Protein AF-A0A2P5HEI7-F1 (afdb_monomer_lite)

Organism: Diaporthe helianthi (NCBI:txid158607)

InterPro domains:
  IPR002347 Short-chain dehydrogenase/reductase SDR [PF00106] (6-109)
  IPR002347 Short-chain dehydrogenase/reductase SDR [PF00106] (154-221)
  IPR036291 NAD(P)-binding domain superfamily [SSF51735] (4-152)
  IPR036291 NAD(P)-binding domain superfamily [SSF51735] (151-222)
  IPR052184 Short-chain dehydrogenases/reductases (SDR) enzymes [PTHR45458] (4-153)

Secondary structure (DSSP, 8-state):
-----GGG--HHHHHHHHIIIIIHHHHHHHHHHHHHHT-SS-EEEEE--GGG-S-BTTBSS-SS--TTHHHHHHHHHHHHHHHHTT-TT-EEEEE---SB-SHHHHHHHHHHH--SS-SB-HHHHHHHHHHHHHT--TTTTTTSEE-S-----EEEEETTTSTHHHHHHHHHHHTT-SEEEEEES-HHHHHHHHHHHHHH-TTSEEEEEE--TT-HHHHTT-

Foldseek 3Di:
DAQDALVGDDPVLLVVQLLLLPQLLVLLCVLCVVVQVPDQAREAERAAELLQACCDDPGGHQPGRHNRNNVSRVNNQVVQLVVLVPDVRYAGHYEYLALEQDPVSQCCCCPPVVHRGTDAYLLNSLLFSLAVSQVTDSVPGGSYYDGGHHHEEADEQEVLLDDSSLSNQVSNLVRQHQEYEYEYQDPVSLCVSCVVRCVVRVNYHYHYAHDDSSDSVSSNVD

Radius of gyration: 17.2 Å; chains: 1; bounding box: 46×34×39 Å

Structure (mmCIF, N/CA/C/O backbone):
data_AF-A0A2P5HEI7-F1
#
_entry.id   AF-A0A2P5HEI7-F1
#
loop_
_atom_site.group_PDB
_atom_site.id
_atom_site.type_symbol
_atom_site.label_atom_id
_atom_site.label_alt_id
_atom_site.label_comp_id
_atom_site.label_asym_id
_atom_site.label_entity_id
_atom_site.label_seq_id
_atom_site.pdbx_PDB_ins_code
_atom_site.Cartn_x
_atom_site.Cartn_y
_atom_site.Cartn_z
_atom_site.occupancy
_atom_site.B_iso_or_equiv
_atom_site.auth_seq_id
_atom_site.auth_comp_id
_atom_site.auth_asym_id
_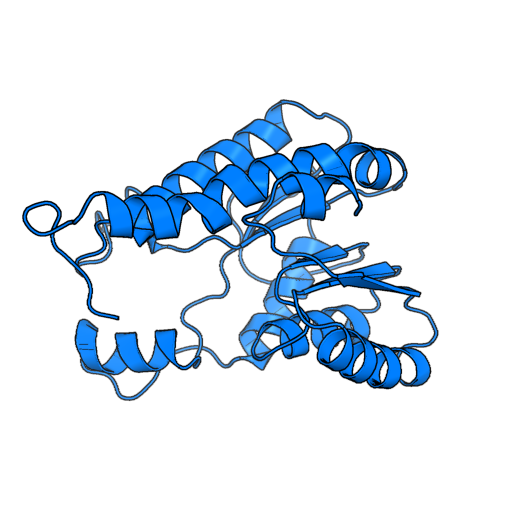atom_site.auth_atom_id
_atom_site.pdbx_PDB_model_num
ATOM 1 N N . MET A 1 1 ? 6.572 -1.505 -18.757 1.00 50.12 1 MET A N 1
ATOM 2 C CA . MET A 1 1 ? 7.162 -0.197 -18.381 1.00 50.12 1 MET A CA 1
ATOM 3 C C . MET A 1 1 ? 8.664 -0.275 -18.593 1.00 50.12 1 MET A C 1
ATOM 5 O O . MET A 1 1 ? 9.223 -1.332 -18.319 1.00 50.12 1 MET A O 1
ATOM 9 N N . SER A 1 2 ? 9.306 0.790 -19.075 1.00 61.47 2 SER A N 1
ATOM 10 C CA . SER A 1 2 ? 10.758 0.942 -18.936 1.00 61.47 2 SER A CA 1
ATOM 11 C C . SER A 1 2 ? 11.088 1.558 -17.573 1.00 61.47 2 SER A C 1
ATOM 13 O O . SER A 1 2 ? 10.217 2.090 -16.886 1.00 61.47 2 SER A O 1
ATOM 15 N N . TYR A 1 3 ? 12.354 1.460 -17.189 1.00 76.12 3 TYR A N 1
ATOM 16 C CA . TYR A 1 3 ? 12.898 1.974 -15.941 1.00 76.12 3 TYR A CA 1
ATOM 17 C C . TYR A 1 3 ? 13.824 3.161 -16.280 1.00 76.12 3 TYR A C 1
ATOM 19 O O . TYR A 1 3 ? 14.936 2.924 -16.753 1.00 76.12 3 TYR A O 1
ATOM 27 N N . PRO A 1 4 ? 13.377 4.427 -16.145 1.00 86.44 4 PRO A N 1
ATOM 28 C CA . PRO A 1 4 ? 14.129 5.585 -16.636 1.00 86.44 4 PRO A CA 1
ATOM 29 C C . PRO A 1 4 ? 15.244 6.019 -15.676 1.00 86.44 4 PRO A C 1
ATOM 31 O O . PRO A 1 4 ? 15.080 5.969 -14.448 1.00 86.44 4 PRO A O 1
ATOM 34 N N . LYS A 1 5 ? 16.357 6.520 -16.234 1.00 90.31 5 LYS A N 1
ATOM 35 C CA . LYS A 1 5 ? 17.343 7.309 -15.478 1.00 90.31 5 LYS A CA 1
ATOM 36 C C . LYS A 1 5 ? 16.734 8.645 -15.046 1.00 90.31 5 LYS A C 1
ATOM 38 O O . LYS A 1 5 ? 15.800 9.140 -15.671 1.00 90.31 5 LYS A O 1
ATOM 43 N N . VAL A 1 6 ? 17.324 9.294 -14.040 1.00 86.56 6 VAL A N 1
ATOM 44 C CA . VAL A 1 6 ? 16.921 10.655 -13.623 1.00 86.56 6 VAL A CA 1
ATOM 45 C C . VAL A 1 6 ? 17.083 11.665 -14.770 1.00 86.56 6 VAL A C 1
ATOM 47 O O . VAL A 1 6 ? 16.221 12.513 -14.959 1.00 86.56 6 VAL A O 1
ATOM 50 N N . SER A 1 7 ? 18.122 11.517 -15.599 1.00 90.56 7 SER A N 1
ATOM 51 C CA . SER A 1 7 ? 18.366 12.332 -16.803 1.00 90.56 7 SER A CA 1
ATOM 52 C C . SER A 1 7 ? 17.367 12.109 -17.949 1.00 90.56 7 SER A C 1
ATOM 54 O O . SER A 1 7 ? 17.407 12.829 -18.940 1.00 90.56 7 SER A O 1
ATOM 56 N N . GLU A 1 8 ? 16.516 11.088 -17.848 1.00 91.88 8 GLU A N 1
ATOM 57 C CA . GLU A 1 8 ? 15.557 10.652 -18.877 1.00 91.88 8 GLU A CA 1
ATOM 58 C C . GLU A 1 8 ? 14.107 10.695 -18.353 1.00 91.88 8 GLU A C 1
ATOM 60 O O . GLU A 1 8 ? 13.165 10.345 -19.065 1.00 91.88 8 GLU A O 1
ATOM 65 N N . LEU A 1 9 ? 13.921 11.108 -17.095 1.00 91.94 9 LEU A N 1
ATOM 66 C CA . LEU A 1 9 ? 12.642 11.126 -16.398 1.00 91.94 9 LEU A CA 1
ATOM 67 C C . LEU A 1 9 ? 11.760 12.273 -16.900 1.00 91.94 9 LEU A C 1
ATOM 69 O O . LEU A 1 9 ? 12.097 13.447 -16.743 1.00 91.94 9 LEU A O 1
ATOM 73 N N . LYS A 1 10 ? 10.569 11.949 -17.409 1.00 92.00 10 LYS A N 1
ATOM 74 C CA . LYS A 1 10 ? 9.531 12.956 -17.647 1.00 92.00 10 LYS A CA 1
ATOM 75 C C . LYS A 1 10 ? 8.832 13.279 -16.329 1.00 92.00 10 LYS A C 1
ATOM 77 O O . LYS A 1 10 ? 8.462 12.377 -15.578 1.00 92.00 10 LYS A O 1
ATOM 82 N N . VAL A 1 11 ? 8.565 14.561 -16.086 1.00 91.00 11 VAL A N 1
ATOM 83 C CA . VAL A 1 11 ? 7.829 15.016 -14.891 1.00 91.00 11 VAL A CA 1
ATOM 84 C C . VAL A 1 11 ? 6.440 14.366 -14.807 1.00 91.00 11 VAL A C 1
ATOM 86 O O . VAL A 1 11 ? 6.029 13.963 -13.724 1.00 91.00 11 VAL A O 1
ATOM 89 N N . ALA A 1 12 ? 5.771 14.163 -15.947 1.00 92.25 12 ALA A N 1
ATOM 90 C CA . ALA A 1 12 ? 4.486 13.465 -16.019 1.00 92.25 12 ALA A CA 1
ATOM 91 C C . ALA A 1 12 ? 4.559 12.004 -15.529 1.00 92.25 12 ALA A C 1
ATOM 93 O O . ALA A 1 12 ? 3.655 11.555 -14.829 1.00 92.25 12 ALA A O 1
ATOM 94 N N . ASP A 1 13 ? 5.646 11.279 -15.823 1.00 90.50 13 ASP A N 1
ATOM 95 C CA . ASP A 1 13 ? 5.831 9.892 -15.370 1.00 90.50 13 ASP A CA 1
ATOM 96 C C . ASP A 1 13 ? 6.041 9.849 -13.842 1.00 90.50 13 ASP A C 1
ATOM 98 O O . ASP A 1 13 ? 5.492 8.990 -13.150 1.00 90.50 13 ASP A O 1
ATOM 102 N N . LEU A 1 14 ? 6.780 10.820 -13.287 1.00 89.88 14 LEU A N 1
ATOM 103 C CA . LEU A 1 14 ? 6.923 10.993 -11.837 1.00 89.88 14 LEU A CA 1
ATOM 104 C C . LEU A 1 14 ? 5.581 11.343 -11.174 1.00 89.88 14 LEU A C 1
ATOM 106 O O . LEU A 1 14 ? 5.222 10.730 -10.171 1.00 89.88 14 LEU A O 1
ATOM 110 N N . GLN A 1 15 ? 4.816 12.281 -11.738 1.00 90.00 15 GLN A N 1
ATOM 111 C CA . GLN A 1 15 ? 3.487 12.662 -11.242 1.00 90.00 15 GLN A CA 1
ATOM 112 C C . GLN A 1 15 ? 2.506 11.480 -11.268 1.00 90.00 15 GLN A C 1
ATOM 114 O O . GLN A 1 15 ? 1.808 11.253 -10.280 1.00 90.00 15 GLN A O 1
ATOM 119 N N . ALA A 1 16 ? 2.507 10.679 -12.338 1.00 88.81 16 ALA A N 1
ATOM 120 C CA . ALA A 1 16 ? 1.690 9.471 -12.456 1.00 88.81 16 ALA A CA 1
ATOM 121 C C . ALA A 1 16 ? 2.038 8.402 -11.402 1.00 88.81 16 ALA A C 1
ATOM 123 O O . ALA A 1 16 ? 1.168 7.636 -10.991 1.00 88.81 16 ALA A O 1
ATOM 124 N N . HIS A 1 17 ? 3.283 8.367 -10.916 1.00 89.31 17 HIS A N 1
ATOM 125 C CA . HIS A 1 17 ? 3.663 7.540 -9.770 1.00 89.31 17 HIS A CA 1
ATOM 126 C C . HIS A 1 17 ? 3.295 8.178 -8.421 1.00 89.31 17 HIS A C 1
ATOM 128 O O . HIS A 1 17 ? 2.790 7.470 -7.547 1.00 89.31 17 HIS A O 1
ATOM 134 N N . LEU A 1 18 ? 3.504 9.487 -8.239 1.00 90.38 18 LEU A N 1
ATOM 135 C CA . LEU A 1 18 ? 3.189 10.210 -6.997 1.00 90.38 18 LEU A CA 1
ATOM 136 C C . LEU A 1 18 ? 1.685 10.253 -6.688 1.00 90.38 18 LEU A C 1
ATOM 138 O O . LEU A 1 18 ? 1.318 10.102 -5.526 1.00 90.38 18 LEU A O 1
ATOM 142 N N . GLY A 1 19 ? 0.824 10.390 -7.703 1.00 91.25 19 GLY A N 1
ATOM 143 C CA . GLY A 1 19 ? -0.636 10.433 -7.555 1.00 91.25 19 GLY A CA 1
ATOM 144 C C . GLY A 1 19 ? -1.196 9.304 -6.679 1.00 91.25 19 GLY A C 1
ATOM 145 O O . GLY A 1 19 ? -1.600 9.567 -5.548 1.00 91.25 19 GLY A O 1
ATOM 146 N N . PRO A 1 20 ? -1.174 8.040 -7.136 1.00 84.19 20 PRO A N 1
ATOM 147 C CA . PRO A 1 20 ? -1.733 6.921 -6.382 1.00 84.19 20 PRO A CA 1
ATOM 148 C C . PRO A 1 20 ? -0.840 6.439 -5.226 1.00 84.19 20 PRO A C 1
ATOM 150 O O . PRO A 1 20 ? -1.356 5.853 -4.280 1.00 84.19 20 PRO A O 1
ATOM 153 N N . ASN A 1 21 ? 0.487 6.646 -5.270 1.00 87.75 21 ASN A N 1
ATOM 154 C CA . ASN A 1 21 ? 1.386 6.142 -4.217 1.00 87.75 21 ASN A CA 1
ATOM 155 C C . ASN A 1 21 ? 1.607 7.119 -3.059 1.00 87.75 21 ASN A C 1
ATOM 157 O O . ASN A 1 21 ? 2.084 6.675 -2.022 1.00 87.75 21 ASN A O 1
ATOM 161 N N . VAL A 1 22 ? 1.315 8.413 -3.222 1.00 91.75 22 VAL A N 1
ATOM 162 C CA . VAL A 1 22 ? 1.563 9.442 -2.199 1.00 91.75 22 VAL A CA 1
ATOM 163 C C . VAL A 1 22 ? 0.285 10.220 -1.904 1.00 91.75 22 VAL A C 1
ATOM 165 O O . VAL A 1 22 ? -0.218 10.120 -0.789 1.00 91.75 22 VAL A O 1
ATOM 168 N N . PHE A 1 23 ? -0.285 10.933 -2.882 1.00 91.06 23 PHE A N 1
ATOM 169 C CA . PHE A 1 23 ? -1.476 11.765 -2.642 1.00 91.06 23 PHE A CA 1
ATOM 170 C C . PHE A 1 23 ? -2.698 10.907 -2.286 1.00 91.06 23 PHE A C 1
ATOM 172 O O . PHE A 1 23 ? -3.299 11.108 -1.235 1.00 91.06 23 PHE A O 1
ATOM 179 N N . GLY A 1 24 ? -2.959 9.850 -3.060 1.00 88.19 24 GLY A N 1
ATOM 180 C CA . GLY A 1 24 ? -4.009 8.868 -2.777 1.00 88.19 24 GLY A CA 1
ATOM 181 C C . GLY A 1 24 ? -3.866 8.150 -1.438 1.00 88.19 24 GLY A C 1
ATOM 182 O O . GLY A 1 24 ? -4.864 7.770 -0.836 1.00 88.19 24 GLY A O 1
ATOM 183 N N . VAL A 1 25 ? -2.641 8.009 -0.926 1.00 88.44 25 VAL A N 1
ATOM 184 C CA . VAL A 1 25 ? -2.390 7.392 0.385 1.00 88.44 25 VAL A CA 1
ATOM 185 C C . VAL A 1 25 ? -2.663 8.383 1.521 1.00 88.44 25 VAL A C 1
ATOM 187 O O . VAL A 1 25 ? -3.207 7.978 2.545 1.00 88.44 25 VAL A O 1
ATOM 190 N N . VAL A 1 26 ? -2.370 9.675 1.328 1.00 92.88 26 VAL A 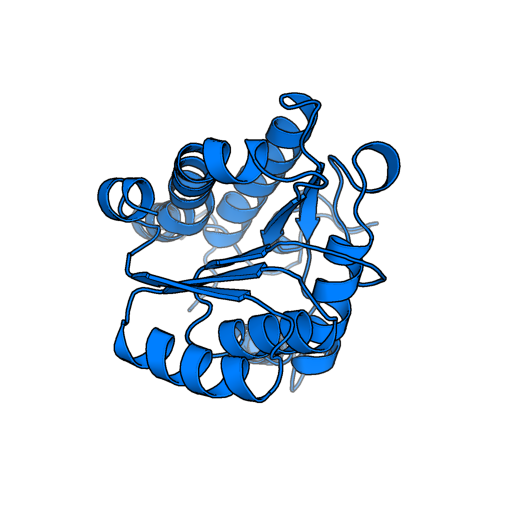N 1
ATOM 191 C CA . VAL A 1 26 ? -2.754 10.748 2.264 1.00 92.88 26 VAL A CA 1
ATOM 192 C C . VAL A 1 26 ? -4.274 10.916 2.308 1.00 92.88 26 VAL A C 1
ATOM 194 O O . VAL A 1 26 ? -4.841 10.887 3.399 1.00 92.88 26 VAL A O 1
ATOM 197 N N . TRP A 1 27 ? -4.943 11.004 1.152 1.00 91.81 27 TRP A N 1
ATOM 198 C CA . TRP A 1 27 ? -6.406 11.099 1.076 1.00 91.81 27 TRP A CA 1
ATOM 199 C C . TRP A 1 27 ? -7.090 9.885 1.719 1.00 91.81 27 TRP A C 1
ATOM 201 O O . TRP A 1 27 ? -8.011 10.049 2.516 1.00 91.81 27 TRP A O 1
ATOM 211 N N . LEU A 1 28 ? -6.610 8.666 1.437 1.00 87.12 28 LEU A N 1
ATOM 212 C CA . LEU A 1 28 ? -7.177 7.434 2.000 1.00 87.12 28 LEU A CA 1
ATOM 213 C C . LEU A 1 28 ? -6.983 7.361 3.514 1.00 87.12 28 LEU A C 1
ATOM 215 O O . LEU A 1 28 ? -7.902 6.965 4.228 1.00 87.12 28 LEU A O 1
ATOM 219 N N . TYR A 1 29 ? -5.821 7.782 4.013 1.00 91.56 29 TYR A N 1
ATOM 220 C CA . TYR A 1 29 ? -5.570 7.879 5.447 1.00 91.56 29 TYR A CA 1
ATOM 221 C C . TYR A 1 29 ? -6.519 8.882 6.121 1.00 91.56 29 TYR A C 1
ATOM 223 O O . TYR A 1 29 ? -7.149 8.551 7.121 1.00 91.56 29 TYR A O 1
ATOM 231 N N . GLN A 1 30 ? -6.675 10.078 5.547 1.00 92.69 30 GLN A N 1
ATOM 232 C CA . GLN A 1 30 ? -7.543 11.129 6.084 1.00 92.69 30 GLN A CA 1
ATOM 233 C C . GLN A 1 30 ? -9.023 10.720 6.088 1.00 92.69 30 GLN A C 1
ATOM 235 O O . GLN A 1 30 ? -9.688 10.868 7.113 1.00 92.69 30 GLN A O 1
ATOM 240 N N . ALA A 1 31 ? -9.526 10.163 4.982 1.00 84.75 31 ALA A N 1
ATOM 241 C CA . ALA A 1 31 ? -10.916 9.724 4.862 1.00 84.75 31 ALA A CA 1
ATOM 242 C C . ALA A 1 31 ? -11.248 8.561 5.811 1.00 84.75 31 ALA A C 1
ATOM 244 O O . ALA A 1 31 ? -12.291 8.568 6.459 1.00 84.75 31 ALA A O 1
ATOM 245 N N . THR A 1 32 ? -10.341 7.588 5.953 1.00 83.62 32 THR A N 1
ATOM 246 C CA . THR A 1 32 ? -10.573 6.390 6.782 1.00 83.62 32 THR A CA 1
ATOM 247 C C . THR A 1 32 ? -10.232 6.584 8.263 1.00 83.62 32 THR A C 1
ATOM 249 O O . THR A 1 32 ? -10.526 5.707 9.077 1.00 83.62 32 THR A O 1
ATOM 252 N N . LEU A 1 33 ? -9.676 7.736 8.658 1.00 89.44 33 LEU A N 1
ATOM 253 C CA . LEU A 1 33 ? -9.303 8.031 10.045 1.00 89.44 33 LEU A CA 1
ATOM 254 C C . LEU A 1 33 ? -10.450 7.850 11.068 1.00 89.44 33 LEU A C 1
ATOM 256 O O . LEU A 1 33 ? -10.174 7.314 12.144 1.00 89.44 33 LEU A O 1
ATOM 260 N N . PRO A 1 34 ? -11.725 8.200 10.787 1.00 84.88 34 PRO A N 1
ATOM 261 C CA . PRO A 1 34 ? -12.839 7.907 11.692 1.00 84.88 34 PRO A CA 1
ATOM 262 C C . PRO A 1 34 ? -13.095 6.402 11.861 1.00 84.88 34 PRO A C 1
ATOM 264 O O . PRO A 1 34 ? -13.378 5.954 12.970 1.00 84.88 34 PRO A O 1
ATOM 267 N N . LEU A 1 35 ? -12.940 5.611 10.790 1.00 77.75 35 LEU A N 1
ATOM 268 C CA . LEU A 1 35 ? -13.086 4.150 10.826 1.00 77.75 35 LEU A CA 1
ATOM 269 C C . LEU A 1 35 ? -11.953 3.503 11.634 1.00 77.75 35 LEU A C 1
ATOM 271 O O . LEU A 1 35 ? -12.198 2.590 12.419 1.00 77.75 35 LEU A O 1
ATOM 275 N N . LEU A 1 36 ? -10.725 4.015 11.495 1.00 81.38 36 LEU A N 1
ATOM 276 C CA . LEU A 1 36 ? -9.583 3.600 12.313 1.00 81.38 36 LEU A CA 1
ATOM 277 C C . LEU A 1 36 ? -9.814 3.934 13.796 1.00 81.38 36 LEU A C 1
ATOM 279 O O . LEU A 1 36 ? -9.581 3.085 14.651 1.00 81.38 36 LEU A O 1
ATOM 283 N N . ARG A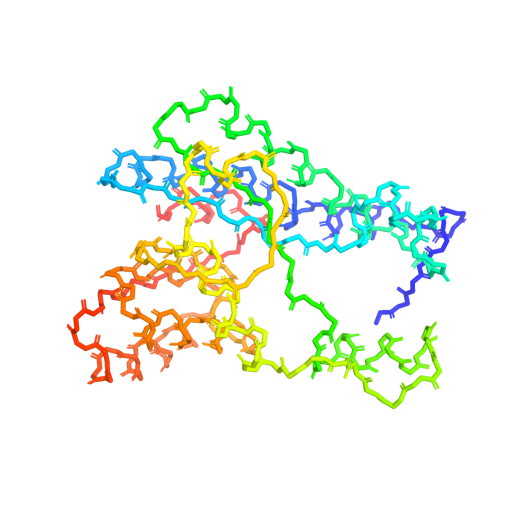 1 37 ? -10.315 5.134 14.121 1.00 82.69 37 ARG A N 1
ATOM 284 C CA . ARG A 1 37 ? -10.625 5.536 15.510 1.00 82.69 37 ARG A CA 1
ATOM 285 C C . ARG A 1 37 ? -11.765 4.733 16.152 1.00 82.69 37 ARG A C 1
ATOM 287 O O . ARG A 1 37 ? -11.881 4.751 17.372 1.00 82.69 37 ARG A O 1
ATOM 294 N N . ALA A 1 38 ? -12.576 4.031 15.360 1.00 74.69 38 ALA A N 1
ATOM 295 C CA . ALA A 1 38 ? -13.659 3.165 15.826 1.00 74.69 38 ALA A CA 1
ATOM 296 C C . ALA A 1 38 ? -13.245 1.689 16.035 1.00 74.69 38 ALA A C 1
ATOM 298 O O . ALA A 1 38 ? -14.109 0.850 16.286 1.00 74.69 38 ALA A O 1
ATOM 299 N N . SER A 1 39 ? -11.956 1.349 15.910 1.00 75.69 39 SER A N 1
ATOM 300 C CA . SER A 1 39 ? -11.440 -0.011 16.119 1.00 75.69 39 SER A CA 1
ATOM 301 C C . SER A 1 39 ? -10.671 -0.136 17.435 1.00 75.69 39 SER A C 1
ATOM 303 O O . SER A 1 39 ? -9.837 0.711 17.745 1.00 75.69 39 SER A O 1
ATOM 305 N N . ASP A 1 40 ? -10.865 -1.247 18.151 1.00 68.38 40 ASP A N 1
ATOM 306 C CA . ASP A 1 40 ? -10.104 -1.591 19.365 1.00 68.38 40 ASP A CA 1
ATOM 307 C C . ASP A 1 40 ? -8.627 -1.949 19.086 1.00 68.38 40 ASP A C 1
ATOM 309 O O . ASP A 1 40 ? -7.806 -2.013 20.001 1.00 68.38 40 ASP A O 1
ATOM 313 N N . SER A 1 41 ? -8.264 -2.219 17.825 1.00 70.31 41 SER A N 1
ATOM 314 C CA . SER A 1 41 ? -6.888 -2.545 17.418 1.00 70.31 41 SER A CA 1
ATOM 315 C C . SER A 1 41 ? -6.601 -2.071 15.983 1.00 70.31 41 SER A C 1
ATOM 317 O O . SER A 1 41 ? -6.426 -2.900 15.080 1.00 70.31 41 SER A O 1
ATOM 319 N N . PRO A 1 42 ? -6.563 -0.746 15.735 1.00 81.75 42 PRO A N 1
ATOM 320 C CA . PRO A 1 42 ? -6.436 -0.208 14.392 1.00 81.75 42 PRO A CA 1
ATOM 321 C C . PRO A 1 42 ? -5.005 -0.315 13.877 1.00 81.75 42 PRO A C 1
ATOM 323 O O . PRO A 1 42 ? -4.023 -0.005 14.565 1.00 81.75 42 PRO A O 1
ATOM 326 N N . LYS A 1 43 ? -4.902 -0.735 12.616 1.00 81.25 43 LYS A N 1
ATOM 327 C CA . LYS A 1 43 ? -3.640 -0.986 11.927 1.00 81.25 43 LYS A CA 1
ATOM 328 C C . LYS A 1 43 ? -3.658 -0.318 10.558 1.00 81.25 43 LYS A C 1
ATOM 330 O O . LYS A 1 43 ? -4.651 -0.397 9.842 1.00 81.25 43 LYS A O 1
ATOM 335 N N . TRP A 1 44 ? -2.550 0.314 10.190 1.00 85.62 44 TRP A N 1
ATOM 336 C CA . TRP A 1 44 ? -2.358 0.929 8.879 1.00 85.62 44 TRP A CA 1
ATOM 337 C C . TRP A 1 44 ? -1.076 0.393 8.242 1.00 85.62 44 TRP A C 1
ATOM 339 O O . TRP A 1 44 ? 0.029 0.663 8.713 1.00 85.62 44 TRP A O 1
ATOM 349 N N . ALA A 1 45 ? -1.225 -0.382 7.170 1.00 83.69 45 ALA A N 1
ATOM 350 C CA . ALA A 1 45 ? -0.120 -1.066 6.513 1.00 83.69 45 ALA A CA 1
ATOM 351 C C . ALA A 1 45 ? 0.077 -0.536 5.093 1.00 83.69 45 ALA A C 1
ATOM 353 O O . ALA A 1 45 ? -0.660 -0.875 4.167 1.00 83.69 45 ALA A O 1
ATOM 354 N N . THR A 1 46 ? 1.096 0.292 4.897 1.00 84.50 46 THR A N 1
ATOM 355 C CA . THR A 1 46 ? 1.387 0.834 3.570 1.00 84.50 46 THR A CA 1
ATOM 356 C C . THR A 1 46 ? 2.196 -0.158 2.744 1.00 84.50 46 THR A C 1
ATOM 358 O O . THR A 1 46 ? 3.311 -0.528 3.120 1.00 84.50 46 THR A O 1
ATOM 361 N N . MET A 1 47 ? 1.664 -0.529 1.573 1.00 83.19 47 MET A N 1
ATOM 362 C CA . MET A 1 47 ? 2.352 -1.362 0.581 1.00 83.19 47 MET A CA 1
ATOM 363 C C . MET A 1 47 ? 3.595 -0.652 0.026 1.00 83.19 47 MET A C 1
ATOM 365 O O . MET A 1 47 ? 3.537 0.153 -0.913 1.00 83.19 47 MET A O 1
ATOM 369 N N . GLY A 1 48 ? 4.737 -0.949 0.638 1.00 81.69 48 GLY A N 1
ATOM 370 C CA . GLY A 1 48 ? 6.043 -0.405 0.312 1.00 81.69 48 GLY A CA 1
ATOM 371 C C . GLY A 1 48 ? 6.759 -1.160 -0.808 1.00 81.69 48 GLY A C 1
ATOM 372 O O . GLY A 1 48 ? 6.182 -1.922 -1.577 1.00 81.69 48 GLY A O 1
ATOM 373 N N . SER A 1 49 ? 8.063 -0.915 -0.920 1.00 82.19 49 SER A N 1
ATOM 374 C CA . SER A 1 49 ? 8.965 -1.606 -1.845 1.00 82.19 49 SER A CA 1
ATOM 375 C C . SER A 1 49 ? 10.405 -1.349 -1.406 1.00 82.19 49 SER A C 1
ATOM 377 O O . SER A 1 49 ? 10.700 -0.246 -0.953 1.00 82.19 49 SER A O 1
ATOM 379 N N . ASN A 1 50 ? 11.332 -2.296 -1.577 1.00 77.81 50 ASN A N 1
ATOM 380 C CA . ASN A 1 50 ? 12.757 -2.013 -1.366 1.00 77.81 50 ASN A CA 1
ATOM 381 C C . ASN A 1 50 ? 13.271 -0.886 -2.291 1.00 77.81 50 ASN A C 1
ATOM 383 O O . ASN A 1 50 ? 14.240 -0.223 -1.942 1.00 77.81 50 ASN A O 1
ATOM 387 N N . ALA A 1 51 ? 12.571 -0.596 -3.396 1.00 81.44 51 ALA A N 1
ATOM 388 C CA . ALA A 1 51 ? 12.803 0.557 -4.270 1.00 81.44 51 ALA A CA 1
ATOM 389 C C . ALA A 1 51 ? 12.745 1.934 -3.575 1.00 81.44 51 ALA A C 1
ATOM 391 O O . ALA A 1 51 ? 13.328 2.883 -4.085 1.00 81.44 51 ALA A O 1
ATOM 392 N N . GLY A 1 52 ? 12.033 2.058 -2.448 1.00 76.56 52 GLY A N 1
ATOM 393 C CA . GLY A 1 52 ? 11.943 3.312 -1.686 1.00 76.56 52 GLY A CA 1
ATOM 394 C C . GLY A 1 52 ? 13.053 3.506 -0.647 1.00 76.56 52 GLY A C 1
ATOM 395 O O . GLY A 1 52 ? 13.045 4.503 0.068 1.00 76.56 52 GLY A O 1
ATOM 396 N N . LYS A 1 53 ? 13.989 2.556 -0.516 1.00 72.44 53 LYS A N 1
ATOM 397 C CA . LYS A 1 53 ? 15.071 2.627 0.473 1.00 72.44 53 LYS A CA 1
ATOM 398 C C . LYS A 1 53 ? 16.289 3.343 -0.097 1.00 72.44 53 LYS A C 1
ATOM 400 O O . LYS A 1 53 ? 16.745 3.027 -1.190 1.00 72.44 53 LYS A O 1
ATOM 405 N N . LEU A 1 54 ? 16.860 4.243 0.703 1.00 67.19 54 LEU A N 1
ATOM 406 C CA . LEU A 1 54 ? 18.113 4.933 0.380 1.00 67.19 54 LEU A CA 1
ATOM 407 C C . LEU A 1 54 ? 19.338 3.998 0.457 1.00 67.19 54 LEU A C 1
ATOM 409 O O . LEU A 1 54 ? 20.328 4.244 -0.223 1.00 67.19 54 LEU A O 1
ATOM 413 N N . ALA A 1 55 ? 19.258 2.927 1.258 1.00 57.31 55 ALA A N 1
ATOM 414 C CA . ALA A 1 55 ? 20.281 1.889 1.386 1.00 57.31 55 ALA A CA 1
ATOM 415 C C . ALA A 1 55 ? 19.655 0.502 1.641 1.00 57.31 55 ALA A C 1
ATOM 417 O O . ALA A 1 55 ? 18.623 0.388 2.313 1.00 57.31 55 ALA A O 1
ATOM 418 N N . ILE A 1 56 ? 20.291 -0.568 1.154 1.00 58.41 56 ILE A N 1
ATOM 419 C CA . ILE A 1 56 ? 19.855 -1.963 1.324 1.00 58.41 56 ILE A CA 1
ATOM 420 C C . ILE A 1 56 ? 21.011 -2.804 1.892 1.00 58.41 56 ILE A C 1
ATOM 422 O O . ILE A 1 56 ? 21.830 -3.383 1.176 1.00 58.41 56 ILE A O 1
ATOM 426 N N . ARG A 1 57 ? 21.039 -2.928 3.226 1.00 60.09 57 ARG A N 1
ATOM 427 C CA . ARG A 1 57 ? 22.099 -3.602 4.005 1.00 60.09 57 ARG A CA 1
ATOM 428 C C . ARG A 1 57 ? 23.481 -2.966 3.782 1.00 60.09 57 ARG A C 1
ATOM 430 O O . ARG A 1 57 ? 23.779 -1.970 4.424 1.00 60.09 57 ARG A O 1
ATOM 437 N N . LYS A 1 58 ? 24.318 -3.567 2.926 1.00 50.94 58 LYS A N 1
ATOM 438 C CA . LYS A 1 58 ? 25.656 -3.076 2.533 1.00 50.94 58 LYS A CA 1
ATOM 439 C C . LYS A 1 58 ? 25.697 -2.533 1.098 1.00 50.94 58 LYS A C 1
ATOM 441 O O . LYS A 1 58 ? 26.747 -2.084 0.659 1.00 50.94 58 LYS A O 1
ATOM 446 N N . LEU A 1 59 ? 24.584 -2.618 0.372 1.00 52.31 59 LEU A N 1
ATOM 447 C CA . LEU A 1 59 ? 24.398 -1.952 -0.911 1.00 52.31 59 LEU A CA 1
ATOM 448 C C . LEU A 1 59 ? 23.735 -0.594 -0.667 1.00 52.31 59 LEU A C 1
ATOM 450 O O . LEU A 1 59 ? 23.032 -0.410 0.330 1.00 52.31 59 LEU A O 1
ATOM 454 N N . GLU A 1 60 ? 23.932 0.328 -1.602 1.00 66.81 60 GLU A N 1
ATOM 455 C CA . GLU A 1 60 ? 23.180 1.579 -1.685 1.00 66.81 60 GLU A CA 1
ATOM 456 C C . GLU A 1 60 ? 21.744 1.274 -2.169 1.00 66.81 60 GLU A C 1
ATOM 458 O O . GLU A 1 60 ? 20.991 0.539 -1.523 1.00 66.81 60 GLU A O 1
ATOM 463 N N . GLN A 1 61 ? 21.356 1.793 -3.330 1.00 67.94 61 GLN A N 1
ATOM 464 C CA . GLN A 1 61 ? 20.087 1.470 -3.973 1.00 67.94 61 GLN A CA 1
ATOM 465 C C . GLN A 1 61 ? 20.170 0.128 -4.723 1.00 67.94 61 GLN A C 1
ATOM 467 O O . GLN A 1 61 ? 21.246 -0.435 -4.940 1.00 67.94 61 GLN A O 1
ATOM 472 N N . ILE A 1 62 ? 19.016 -0.399 -5.143 1.00 68.62 62 ILE A N 1
ATOM 473 C CA . ILE A 1 62 ? 18.973 -1.509 -6.108 1.00 68.62 62 ILE A CA 1
ATOM 474 C C . ILE A 1 62 ? 19.647 -1.011 -7.406 1.00 68.62 62 ILE A C 1
ATOM 476 O O . ILE A 1 62 ? 19.292 0.084 -7.844 1.00 68.62 62 ILE A O 1
ATOM 480 N N . PRO A 1 63 ? 20.570 -1.761 -8.046 1.00 73.88 63 PRO A N 1
ATOM 481 C CA . PRO A 1 63 ? 21.297 -1.324 -9.247 1.00 73.88 63 PRO A CA 1
ATOM 482 C C . PRO A 1 63 ? 20.433 -1.394 -10.524 1.00 73.88 63 PRO A C 1
ATOM 484 O O . PRO A 1 63 ? 20.811 -1.978 -11.535 1.00 73.88 63 PRO A O 1
ATOM 487 N N . VAL A 1 64 ? 19.237 -0.812 -10.461 1.00 77.44 64 VAL A N 1
ATOM 488 C CA . VAL A 1 64 ? 18.231 -0.751 -11.522 1.00 77.44 64 VAL A CA 1
ATOM 489 C C . VAL A 1 64 ? 17.689 0.672 -11.534 1.00 77.44 64 VAL A C 1
ATOM 491 O O . VAL A 1 64 ? 17.329 1.207 -10.485 1.00 77.44 64 VAL A O 1
ATOM 494 N N . TYR A 1 65 ? 17.634 1.301 -12.708 1.00 86.25 65 TYR A N 1
ATOM 495 C CA . TYR A 1 65 ? 17.082 2.649 -12.847 1.00 86.25 65 TYR A CA 1
ATOM 496 C C . TYR A 1 65 ? 15.636 2.699 -12.325 1.00 86.25 65 TYR A C 1
ATOM 498 O O . TYR A 1 65 ? 14.885 1.738 -12.461 1.00 86.25 65 TYR A O 1
ATOM 506 N N . ASN A 1 66 ? 15.234 3.782 -11.658 1.00 85.06 66 ASN A N 1
ATOM 507 C CA . ASN A 1 66 ? 13.953 3.775 -10.939 1.00 85.06 66 ASN A CA 1
ATOM 508 C C . ASN A 1 66 ? 13.388 5.174 -10.652 1.00 85.06 66 ASN A C 1
ATOM 510 O O . ASN A 1 66 ? 12.719 5.389 -9.639 1.00 85.06 66 ASN A O 1
ATOM 514 N N . ALA A 1 67 ? 13.693 6.145 -11.518 1.00 88.44 67 ALA A N 1
ATOM 515 C CA . ALA A 1 67 ? 13.595 7.566 -11.183 1.00 88.44 67 ALA A CA 1
ATOM 516 C C . ALA A 1 67 ? 12.170 8.081 -10.878 1.00 88.44 67 ALA A C 1
ATOM 518 O O . ALA A 1 67 ? 12.037 9.119 -10.238 1.00 88.44 67 ALA A O 1
ATOM 519 N N . ALA A 1 68 ? 11.115 7.359 -11.277 1.00 90.38 68 ALA A N 1
ATOM 520 C CA . ALA A 1 68 ? 9.726 7.698 -10.946 1.00 90.38 68 ALA A CA 1
ATOM 521 C C . ALA A 1 68 ? 9.188 6.924 -9.723 1.00 90.38 68 ALA A C 1
ATOM 523 O O . ALA A 1 68 ? 8.717 7.508 -8.745 1.00 90.38 68 ALA A O 1
ATOM 524 N N . TYR A 1 69 ? 9.268 5.590 -9.762 1.00 89.44 69 TYR A N 1
ATOM 525 C CA . TYR A 1 69 ? 8.637 4.720 -8.766 1.00 89.44 69 TYR A CA 1
ATOM 526 C C . TYR A 1 69 ? 9.393 4.691 -7.429 1.00 89.44 69 TYR A C 1
ATOM 528 O O . TYR A 1 69 ? 8.748 4.733 -6.378 1.00 89.44 69 TYR A O 1
ATOM 536 N N . GLY A 1 70 ? 10.732 4.700 -7.450 1.00 88.38 70 GLY A N 1
ATOM 537 C CA . GLY A 1 70 ? 11.569 4.730 -6.245 1.00 88.38 70 GLY A CA 1
ATOM 538 C C . GLY A 1 70 ? 11.228 5.901 -5.312 1.00 88.38 70 GLY A C 1
ATOM 539 O O . GLY A 1 70 ? 10.811 5.653 -4.177 1.00 88.38 70 GLY A O 1
ATOM 540 N N . PRO A 1 71 ? 11.286 7.163 -5.788 1.00 89.88 71 PRO A N 1
ATOM 541 C CA . PRO A 1 71 ? 10.894 8.335 -5.005 1.00 89.88 71 PRO A CA 1
ATOM 542 C C . PRO A 1 71 ? 9.457 8.277 -4.476 1.00 89.88 71 PRO A C 1
ATOM 544 O O . PRO A 1 71 ? 9.234 8.601 -3.310 1.00 89.88 71 PRO A O 1
ATOM 547 N N . SER A 1 72 ? 8.491 7.791 -5.270 1.00 91.25 72 SER A N 1
ATOM 548 C CA . SER A 1 72 ? 7.102 7.653 -4.800 1.00 91.25 72 SER A CA 1
ATOM 549 C C . SER A 1 72 ? 6.964 6.683 -3.620 1.00 91.25 72 SER A C 1
ATOM 551 O O . SER A 1 72 ? 6.175 6.922 -2.706 1.00 91.25 72 SER A O 1
ATOM 553 N N . LYS A 1 73 ? 7.780 5.619 -3.585 1.00 88.88 73 LYS A N 1
ATOM 554 C CA . LYS A 1 73 ? 7.809 4.686 -2.456 1.00 88.88 73 LYS A CA 1
ATOM 555 C C . LYS A 1 73 ? 8.609 5.238 -1.275 1.00 88.88 73 LYS A C 1
ATOM 557 O O . LYS A 1 73 ? 8.174 5.049 -0.148 1.00 88.88 73 LYS A O 1
ATOM 562 N N . ALA A 1 74 ? 9.696 5.976 -1.498 1.00 82.44 74 ALA A N 1
ATOM 563 C CA . ALA A 1 74 ? 10.428 6.644 -0.417 1.00 82.44 74 ALA A CA 1
ATOM 564 C C . ALA A 1 74 ? 9.541 7.655 0.341 1.00 82.44 74 ALA A C 1
ATOM 566 O O . ALA A 1 74 ? 9.475 7.627 1.571 1.00 82.44 74 ALA A O 1
ATOM 567 N N . ALA A 1 75 ? 8.795 8.490 -0.393 1.00 88.12 75 ALA A N 1
ATOM 568 C CA . ALA A 1 75 ? 7.871 9.470 0.177 1.00 88.12 75 ALA A CA 1
ATOM 569 C C . ALA A 1 75 ? 6.776 8.811 1.032 1.00 88.12 75 ALA A C 1
ATOM 571 O O . ALA A 1 75 ? 6.551 9.216 2.173 1.00 88.12 75 ALA A O 1
ATOM 572 N N . VAL A 1 76 ? 6.131 7.752 0.524 1.00 89.81 76 VAL A N 1
ATOM 573 C CA . VAL A 1 76 ? 5.061 7.086 1.277 1.00 89.81 76 VAL A CA 1
ATOM 574 C C . VAL A 1 76 ? 5.577 6.338 2.508 1.00 89.81 76 VAL A C 1
ATOM 576 O O . VAL A 1 76 ? 4.881 6.294 3.519 1.00 89.81 76 VAL A O 1
ATOM 579 N N . HIS A 1 77 ? 6.809 5.805 2.491 1.00 82.75 77 HIS A N 1
ATOM 580 C CA . HIS A 1 77 ? 7.398 5.199 3.696 1.00 82.75 77 HIS A CA 1
ATOM 581 C C . HIS A 1 77 ? 7.564 6.235 4.804 1.00 82.75 77 HIS A C 1
ATOM 583 O O . HIS A 1 77 ? 7.193 5.960 5.943 1.00 82.75 77 HIS A O 1
ATOM 589 N N . TRP A 1 78 ? 8.070 7.427 4.469 1.00 85.31 78 TRP A N 1
ATOM 590 C CA . TRP A 1 78 ? 8.235 8.513 5.435 1.00 85.31 78 TRP A CA 1
ATOM 591 C C . TRP A 1 78 ? 6.892 8.926 6.048 1.00 85.31 78 TRP A C 1
ATOM 593 O O . TRP A 1 78 ? 6.766 8.953 7.271 1.00 85.31 78 TRP A O 1
ATOM 603 N N . LEU A 1 79 ? 5.870 9.150 5.212 1.00 91.38 79 LEU A N 1
ATOM 604 C CA . LEU A 1 79 ? 4.517 9.500 5.665 1.00 91.38 79 LEU A CA 1
ATOM 605 C C . LEU A 1 79 ? 3.930 8.428 6.595 1.00 91.38 79 LEU A C 1
ATOM 607 O O . LEU A 1 79 ? 3.376 8.754 7.638 1.00 91.38 79 LEU A O 1
ATOM 611 N N . THR A 1 80 ? 4.120 7.149 6.273 1.00 86.31 80 THR A N 1
ATOM 612 C CA . THR A 1 80 ? 3.630 6.024 7.090 1.00 86.31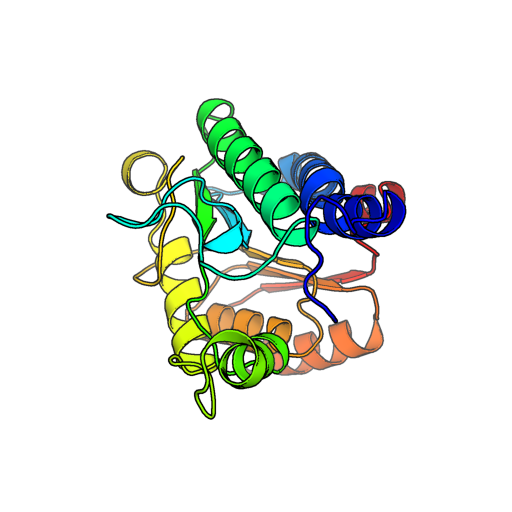 80 THR A CA 1
ATOM 613 C C . THR A 1 80 ? 4.287 5.971 8.470 1.00 86.31 80 THR A C 1
ATOM 615 O O . THR A 1 80 ? 3.623 5.733 9.479 1.00 86.31 80 THR A O 1
ATOM 618 N N . ILE A 1 81 ? 5.602 6.204 8.527 1.00 73.75 81 ILE A N 1
ATOM 619 C CA . ILE A 1 81 ? 6.353 6.270 9.787 1.00 73.75 81 ILE A CA 1
ATOM 620 C C . ILE A 1 81 ? 5.906 7.493 10.598 1.00 73.75 81 ILE A C 1
ATOM 622 O O . ILE A 1 81 ? 5.760 7.395 11.818 1.00 73.75 81 ILE A O 1
ATOM 626 N N . ARG A 1 82 ? 5.638 8.622 9.928 1.00 91.50 82 ARG A N 1
ATOM 627 C CA . ARG A 1 82 ? 5.168 9.852 10.569 1.00 91.50 82 ARG A CA 1
ATOM 628 C C . ARG A 1 82 ? 3.766 9.696 11.169 1.00 91.50 82 ARG A C 1
ATOM 630 O O . ARG A 1 82 ? 3.618 10.003 12.345 1.00 91.50 82 ARG A O 1
ATOM 637 N N . ILE A 1 83 ? 2.818 9.100 10.441 1.00 92.62 83 ILE A N 1
ATOM 638 C CA . ILE A 1 83 ? 1.470 8.751 10.933 1.00 92.62 83 ILE A CA 1
ATOM 639 C C . ILE A 1 83 ? 1.546 7.949 12.245 1.00 92.62 83 ILE A C 1
ATOM 641 O O . ILE A 1 83 ? 0.858 8.262 13.216 1.00 92.62 83 ILE A O 1
ATOM 645 N N . ASN A 1 84 ? 2.438 6.951 12.333 1.00 85.19 84 ASN A N 1
ATOM 646 C CA . ASN A 1 84 ? 2.608 6.181 13.572 1.00 85.19 84 ASN A CA 1
ATOM 647 C C . ASN A 1 84 ? 3.126 7.024 14.748 1.00 85.19 84 ASN A C 1
ATOM 649 O O . ASN A 1 84 ? 2.830 6.712 15.900 1.00 85.19 84 ASN A O 1
ATOM 653 N N . ALA A 1 85 ? 3.940 8.040 14.468 1.00 78.00 85 ALA A N 1
ATOM 654 C CA . ALA A 1 85 ? 4.494 8.951 15.464 1.00 78.00 85 ALA A CA 1
ATOM 655 C C . ALA A 1 85 ? 3.541 10.106 15.834 1.00 78.00 85 ALA A C 1
ATOM 657 O O . ALA A 1 85 ? 3.890 10.909 16.695 1.00 78.00 85 ALA A O 1
ATOM 658 N N . GLU A 1 86 ? 2.380 10.209 15.180 1.00 94.44 86 GLU A N 1
ATOM 659 C CA . GLU A 1 86 ? 1.373 11.253 15.413 1.00 94.44 86 GLU A CA 1
ATOM 660 C C . GLU A 1 86 ? 0.127 10.730 16.133 1.00 94.44 86 GLU A C 1
ATOM 662 O O . GLU A 1 86 ? -0.423 11.433 16.974 1.00 94.44 86 GLU A O 1
ATOM 667 N N . GLU A 1 87 ? -0.305 9.498 15.850 1.00 92.38 87 GLU A N 1
ATOM 668 C CA . GLU A 1 87 ? -1.562 8.957 16.379 1.00 92.38 87 GLU A CA 1
ATOM 669 C C . GLU A 1 87 ? -1.338 7.847 17.409 1.00 92.38 87 GLU A C 1
ATOM 671 O O . GLU A 1 87 ? -1.134 6.686 17.048 1.00 92.38 87 GLU A O 1
ATOM 676 N N . ASP A 1 88 ? -1.416 8.153 18.706 1.00 88.62 88 ASP A N 1
ATOM 677 C CA . ASP A 1 88 ? -1.109 7.179 19.769 1.00 88.62 88 ASP A CA 1
ATOM 678 C C . ASP A 1 88 ? -2.011 5.936 19.803 1.00 88.62 88 ASP A C 1
ATOM 680 O O . ASP A 1 88 ? -1.577 4.874 20.244 1.00 88.62 88 ASP A O 1
ATOM 684 N N . PHE A 1 89 ? -3.224 6.025 19.257 1.00 85.12 89 PHE A N 1
ATOM 685 C CA . PHE A 1 89 ? -4.145 4.892 19.150 1.00 85.12 89 PHE A CA 1
ATOM 686 C C . PHE A 1 89 ? -3.812 3.933 17.982 1.00 85.12 89 PHE A C 1
ATOM 688 O O . PHE A 1 89 ? -4.248 2.783 17.985 1.00 85.12 89 PHE A O 1
ATOM 695 N N . LEU A 1 90 ? -3.047 4.386 16.979 1.00 85.50 90 LEU A N 1
ATOM 696 C CA . LEU A 1 90 ? -2.847 3.693 15.704 1.00 85.50 90 LEU A CA 1
ATOM 697 C C . LEU A 1 90 ? -1.493 2.968 15.630 1.00 85.50 90 LEU A C 1
ATOM 699 O O . LEU A 1 90 ? -0.442 3.512 15.991 1.00 85.50 90 LEU A O 1
ATOM 703 N N . THR A 1 91 ? -1.510 1.753 15.074 1.00 83.69 91 THR A N 1
ATOM 704 C CA . THR A 1 91 ? -0.302 1.021 14.663 1.00 83.69 91 THR A CA 1
ATOM 705 C C . THR A 1 91 ? -0.087 1.177 13.157 1.00 83.69 91 THR A C 1
ATOM 707 O O . THR A 1 91 ? -0.662 0.428 12.369 1.00 83.69 91 THR A O 1
ATOM 710 N N . ALA A 1 92 ? 0.740 2.138 12.738 1.00 86.25 92 ALA A N 1
ATOM 711 C CA . ALA A 1 92 ? 1.051 2.373 11.325 1.00 86.25 92 ALA A CA 1
ATOM 712 C C . ALA A 1 92 ? 2.483 1.936 10.973 1.00 86.25 92 ALA A C 1
ATOM 714 O O . ALA A 1 92 ? 3.428 2.185 11.723 1.00 86.25 92 ALA A O 1
ATOM 715 N N . PHE A 1 93 ? 2.667 1.250 9.846 1.00 77.62 93 PHE A N 1
ATOM 716 C CA . PHE A 1 93 ? 3.971 0.722 9.428 1.00 77.62 93 PHE A CA 1
ATOM 717 C C . PHE A 1 93 ? 3.997 0.377 7.932 1.00 77.62 93 PHE A C 1
ATOM 719 O O . PHE A 1 93 ? 2.967 0.270 7.265 1.00 77.62 93 PHE A O 1
ATOM 726 N N . VAL A 1 94 ? 5.202 0.198 7.392 1.00 75.06 94 VAL A N 1
ATOM 727 C CA . VAL A 1 94 ? 5.410 -0.164 5.984 1.00 75.06 94 VAL A CA 1
ATOM 728 C C . VAL A 1 94 ? 5.588 -1.674 5.861 1.00 75.06 94 VAL A C 1
ATOM 730 O O . VAL A 1 94 ? 6.338 -2.278 6.628 1.00 75.06 94 VAL A O 1
ATOM 733 N N . ILE A 1 95 ? 4.956 -2.284 4.862 1.00 76.25 95 ILE A N 1
ATOM 734 C CA . ILE A 1 95 ? 5.098 -3.712 4.563 1.00 76.25 95 ILE A CA 1
ATOM 735 C C . ILE A 1 95 ? 5.720 -3.937 3.184 1.00 76.25 95 ILE A C 1
ATOM 737 O O . ILE A 1 95 ? 5.557 -3.125 2.269 1.00 76.25 95 ILE A O 1
ATOM 741 N N . HIS A 1 96 ? 6.469 -5.029 3.032 1.00 76.38 96 HIS A N 1
ATOM 742 C CA . HIS A 1 96 ? 7.143 -5.382 1.788 1.00 76.38 96 HIS A CA 1
ATOM 743 C C . HIS A 1 96 ? 6.748 -6.783 1.319 1.00 76.38 96 HIS A C 1
ATOM 745 O O . HIS A 1 96 ? 7.061 -7.746 2.016 1.00 76.38 96 HIS A O 1
ATOM 751 N N . PRO A 1 97 ? 6.168 -6.937 0.116 1.00 73.44 97 PRO A N 1
ATOM 752 C CA . PRO A 1 97 ? 5.636 -8.226 -0.325 1.00 73.44 97 PRO A CA 1
ATOM 753 C C . PRO A 1 97 ? 6.720 -9.278 -0.619 1.00 73.44 97 PRO A C 1
ATOM 755 O O . PRO A 1 97 ? 6.425 -10.459 -0.742 1.00 73.44 97 PRO A O 1
ATOM 758 N N . GLY A 1 98 ? 7.985 -8.872 -0.740 1.00 77.94 98 GLY A N 1
ATOM 759 C CA . GLY A 1 98 ? 9.075 -9.728 -1.211 1.00 77.94 98 GLY A CA 1
ATOM 760 C C . GLY A 1 98 ? 9.370 -9.481 -2.688 1.00 77.94 98 GLY A C 1
ATOM 761 O O . GLY A 1 98 ? 8.971 -8.459 -3.247 1.00 77.94 98 GLY A O 1
ATOM 762 N N . PHE A 1 99 ? 10.102 -10.397 -3.321 1.00 82.19 99 PHE A N 1
ATOM 763 C CA . PHE A 1 99 ? 10.311 -10.378 -4.768 1.00 82.19 99 PHE A CA 1
ATOM 764 C C . PHE A 1 99 ? 9.396 -11.427 -5.405 1.00 82.19 99 PHE A C 1
ATOM 766 O O . PHE A 1 99 ? 9.782 -12.580 -5.578 1.00 82.19 99 PHE A O 1
ATOM 773 N N . VAL A 1 100 ? 8.150 -11.018 -5.646 1.00 85.31 100 VAL A N 1
ATOM 774 C CA . VAL A 1 100 ? 7.000 -11.898 -5.912 1.00 85.31 100 VAL A CA 1
ATOM 775 C C . VAL A 1 100 ? 6.827 -12.191 -7.400 1.00 85.31 100 VAL A C 1
ATOM 777 O O . VAL A 1 100 ? 6.987 -11.282 -8.219 1.00 85.31 100 VAL A O 1
ATOM 780 N N . GLN A 1 101 ? 6.420 -13.420 -7.745 1.00 87.38 101 GLN A N 1
ATOM 781 C CA . GLN A 1 101 ? 6.190 -13.931 -9.112 1.00 87.38 101 GLN A CA 1
ATOM 782 C C . GLN A 1 101 ? 4.973 -13.328 -9.854 1.00 87.38 101 GLN A C 1
ATOM 784 O O . GLN A 1 101 ? 4.244 -14.002 -10.576 1.00 87.38 101 GLN A O 1
ATOM 789 N N . THR A 1 102 ? 4.782 -12.020 -9.718 1.00 84.12 102 THR A N 1
ATOM 790 C CA . THR A 1 102 ? 3.849 -11.187 -10.493 1.00 84.12 102 THR A CA 1
ATOM 791 C C . THR A 1 102 ? 4.355 -10.935 -11.913 1.00 84.12 102 THR A C 1
ATOM 793 O O . THR A 1 102 ? 5.532 -11.146 -12.198 1.00 84.12 102 THR A O 1
ATOM 796 N N . GLU A 1 103 ? 3.520 -10.377 -12.796 1.00 83.31 103 GLU A N 1
ATOM 797 C CA . GLU A 1 103 ? 3.977 -9.868 -14.100 1.00 83.31 103 GLU A CA 1
ATOM 798 C C . GLU A 1 103 ? 5.146 -8.876 -13.943 1.00 83.31 103 GLU A C 1
ATOM 800 O O . GLU A 1 103 ? 6.195 -9.056 -14.559 1.00 83.31 103 GLU A O 1
ATOM 805 N N . MET A 1 104 ? 5.013 -7.882 -13.054 1.00 81.19 104 MET A N 1
ATOM 806 C CA . MET A 1 104 ? 6.050 -6.876 -12.792 1.00 81.19 104 MET A CA 1
ATOM 807 C C . MET A 1 104 ? 7.338 -7.498 -12.231 1.00 81.19 104 MET A C 1
ATOM 809 O O . MET A 1 104 ? 8.429 -7.170 -12.695 1.00 81.19 104 MET A O 1
ATOM 813 N N . GLY A 1 105 ? 7.221 -8.400 -11.253 1.00 83.31 105 GLY A N 1
ATOM 814 C CA . GLY A 1 105 ? 8.357 -9.062 -10.611 1.00 83.31 105 GLY A CA 1
ATOM 815 C C . GLY A 1 105 ? 9.079 -10.024 -11.549 1.00 83.31 105 GLY A C 1
ATOM 816 O O . GLY A 1 105 ? 10.301 -9.982 -11.638 1.00 83.31 105 GLY A O 1
ATOM 817 N N . ASN A 1 106 ? 8.340 -10.822 -12.322 1.00 86.38 106 ASN A N 1
ATOM 818 C CA . ASN A 1 106 ? 8.902 -11.715 -13.337 1.00 86.38 106 ASN A CA 1
ATOM 819 C C . ASN A 1 106 ? 9.483 -10.940 -14.530 1.00 86.38 106 ASN A C 1
ATOM 821 O O . ASN A 1 106 ? 10.479 -11.365 -15.112 1.00 86.38 106 ASN A O 1
ATOM 825 N N . ASN A 1 107 ? 8.912 -9.785 -14.884 1.00 83.62 107 ASN A N 1
ATOM 826 C CA . ASN A 1 107 ? 9.525 -8.879 -15.850 1.00 83.62 107 ASN A CA 1
ATOM 827 C C . ASN A 1 107 ? 10.857 -8.339 -15.314 1.00 83.62 107 ASN A C 1
ATOM 829 O O . ASN A 1 107 ? 11.867 -8.498 -15.986 1.00 83.62 107 ASN A O 1
ATOM 833 N N . ALA A 1 108 ? 10.890 -7.787 -14.096 1.00 80.62 108 ALA A N 1
ATOM 834 C CA . ALA A 1 108 ? 12.122 -7.295 -13.474 1.00 80.62 108 ALA A CA 1
ATOM 835 C C . ALA A 1 108 ? 13.179 -8.402 -13.279 1.00 80.62 108 ALA A C 1
ATOM 837 O O . ALA A 1 108 ? 14.368 -8.151 -13.465 1.00 80.62 108 ALA A O 1
ATOM 838 N N . ALA A 1 109 ? 12.758 -9.634 -12.973 1.00 84.62 109 ALA A N 1
ATOM 839 C CA . ALA A 1 109 ? 13.631 -10.805 -12.911 1.00 84.62 109 ALA A CA 1
ATOM 840 C C . ALA A 1 109 ? 14.399 -10.982 -14.230 1.00 84.62 109 ALA A C 1
ATOM 842 O O . ALA A 1 109 ? 15.630 -11.013 -14.228 1.00 84.62 109 ALA A O 1
ATOM 843 N N . ARG A 1 110 ? 13.685 -10.979 -15.363 1.00 85.00 110 ARG A N 1
ATOM 844 C CA . ARG A 1 110 ? 14.286 -11.147 -16.692 1.00 85.00 110 ARG A CA 1
ATOM 845 C C . ARG A 1 110 ? 15.057 -9.916 -17.161 1.00 85.00 110 ARG A C 1
ATOM 847 O O . ARG A 1 110 ? 16.191 -10.048 -17.605 1.00 85.00 110 ARG A O 1
ATOM 854 N N . THR A 1 111 ? 14.459 -8.727 -17.080 1.00 77.94 111 THR A N 1
ATOM 855 C CA . THR A 1 111 ? 14.998 -7.507 -17.710 1.00 77.94 111 THR A CA 1
ATOM 856 C C . THR A 1 111 ? 16.051 -6.780 -16.883 1.00 77.94 111 THR A C 1
ATOM 858 O O . THR A 1 111 ? 16.790 -5.978 -17.447 1.00 77.94 111 THR A O 1
ATOM 861 N N . ALA A 1 112 ? 16.119 -7.027 -15.571 1.00 73.88 112 ALA A N 1
ATOM 862 C CA . ALA A 1 112 ? 17.012 -6.303 -14.666 1.00 73.88 112 ALA A CA 1
ATOM 863 C C . ALA A 1 112 ? 17.930 -7.207 -13.823 1.00 73.88 112 ALA A C 1
ATOM 865 O O . ALA A 1 112 ? 18.925 -6.714 -13.298 1.00 73.88 112 ALA A O 1
ATOM 866 N N . LEU A 1 113 ? 17.629 -8.508 -13.697 1.00 76.25 113 LEU A N 1
ATOM 867 C CA . LEU A 1 113 ? 18.430 -9.467 -12.917 1.00 76.25 113 LEU A CA 1
ATOM 868 C C . LEU A 1 113 ? 18.903 -10.698 -13.719 1.00 76.25 113 LEU A C 1
ATOM 870 O O . LEU A 1 113 ? 19.654 -11.508 -13.182 1.00 76.25 113 LEU A O 1
ATOM 874 N N . GLY A 1 114 ? 18.488 -10.856 -14.982 1.00 81.25 114 GLY A N 1
ATOM 875 C CA . GLY A 1 114 ? 18.903 -11.969 -15.848 1.00 81.25 114 GLY A CA 1
ATOM 876 C C . GLY A 1 114 ? 18.367 -13.352 -15.448 1.00 81.25 114 GLY A C 1
ATOM 877 O O . GLY A 1 114 ? 18.923 -14.359 -15.877 1.00 81.25 114 GLY A O 1
ATOM 878 N N . ILE A 1 115 ? 17.308 -13.418 -14.635 1.00 85.12 115 ILE A N 1
ATOM 879 C CA . ILE A 1 115 ? 16.722 -14.662 -14.105 1.00 85.12 115 ILE A CA 1
ATOM 880 C C . ILE A 1 115 ? 15.271 -14.860 -14.575 1.00 85.12 115 ILE A C 1
ATOM 882 O O . ILE A 1 115 ? 14.541 -13.906 -14.823 1.00 85.12 115 ILE A O 1
ATOM 886 N N . GLU A 1 116 ? 14.844 -16.118 -14.715 1.00 86.69 116 GLU A N 1
ATOM 887 C CA . GLU A 1 116 ? 13.581 -16.524 -15.365 1.00 86.69 116 GLU A CA 1
ATOM 888 C C . GLU A 1 116 ? 12.321 -15.860 -14.765 1.00 86.69 116 GLU A C 1
ATOM 890 O O . GLU A 1 116 ? 11.440 -15.369 -15.487 1.00 86.69 116 GLU A O 1
ATOM 895 N N . LYS A 1 117 ? 12.249 -15.866 -13.430 1.00 89.38 117 LYS A N 1
ATOM 896 C CA . LYS A 1 117 ? 11.110 -15.451 -12.605 1.00 89.38 117 LYS A CA 1
ATOM 897 C C . LYS A 1 117 ? 11.583 -14.969 -11.234 1.00 89.38 117 LYS A C 1
ATOM 899 O O . LYS A 1 117 ? 12.737 -15.171 -10.856 1.00 89.38 117 LYS A O 1
ATOM 904 N N . ALA A 1 118 ? 10.698 -14.303 -10.503 1.00 86.25 118 ALA A N 1
ATOM 905 C CA . ALA A 1 118 ? 10.994 -13.783 -9.176 1.00 86.25 118 ALA A CA 1
ATOM 906 C C . ALA A 1 118 ? 11.065 -14.900 -8.110 1.00 86.25 118 ALA A C 1
ATOM 908 O O . ALA A 1 118 ? 10.652 -16.035 -8.342 1.00 86.25 118 ALA A O 1
ATOM 909 N N . ALA A 1 119 ? 11.619 -14.588 -6.939 1.00 86.00 119 ALA A N 1
ATOM 910 C CA . ALA A 1 119 ? 12.012 -15.599 -5.954 1.00 86.00 119 ALA A CA 1
ATOM 911 C C . ALA A 1 119 ? 10.855 -16.171 -5.110 1.00 86.00 119 ALA A C 1
ATOM 913 O O . ALA A 1 119 ? 10.963 -17.306 -4.662 1.00 86.00 119 ALA A O 1
ATOM 914 N N . LEU A 1 120 ? 9.784 -15.402 -4.885 1.00 83.88 120 LEU A N 1
ATOM 915 C CA . LEU A 1 120 ? 8.712 -15.724 -3.934 1.00 83.88 120 LEU A CA 1
ATOM 916 C C . LEU A 1 120 ? 7.385 -16.019 -4.651 1.00 83.88 120 LEU A C 1
ATOM 918 O O . LEU A 1 120 ? 7.025 -15.304 -5.596 1.00 83.88 120 LEU A O 1
ATOM 922 N N . GLY A 1 121 ? 6.639 -17.025 -4.190 1.00 85.00 121 GLY A N 1
ATOM 923 C CA . GLY A 1 121 ? 5.282 -17.292 -4.679 1.00 85.00 121 GLY A CA 1
ATOM 924 C C . GLY A 1 121 ? 4.314 -16.139 -4.378 1.00 85.00 121 GLY A C 1
ATOM 925 O O . GLY A 1 121 ? 4.535 -15.361 -3.449 1.00 85.00 121 GLY A O 1
ATOM 926 N N . VAL A 1 122 ? 3.229 -16.008 -5.154 1.00 78.31 122 VAL A N 1
ATOM 927 C CA . VAL A 1 122 ? 2.182 -15.004 -4.865 1.00 78.31 122 VAL A CA 1
ATOM 928 C C . VAL A 1 122 ? 1.489 -15.334 -3.548 1.00 78.31 122 VAL A C 1
ATOM 930 O O . VAL A 1 122 ? 1.386 -14.470 -2.685 1.00 78.31 122 VAL A O 1
ATOM 933 N N . ASP A 1 123 ? 1.092 -16.585 -3.350 1.00 77.31 123 ASP A N 1
ATOM 934 C CA . ASP A 1 123 ? 0.316 -16.985 -2.172 1.00 77.31 123 ASP A CA 1
ATOM 935 C C . ASP A 1 123 ? 1.211 -17.039 -0.922 1.00 77.31 123 ASP A C 1
ATOM 937 O O . ASP A 1 123 ? 0.851 -16.520 0.127 1.00 77.31 123 ASP A O 1
ATOM 941 N N . GLU A 1 124 ? 2.456 -17.504 -1.073 1.00 75.69 124 GLU A N 1
ATOM 942 C CA . GLU A 1 124 ? 3.522 -17.423 -0.058 1.00 75.69 124 GLU A CA 1
ATOM 943 C C . GLU A 1 124 ? 3.808 -15.972 0.392 1.00 75.69 124 GLU A C 1
ATOM 945 O O . GLU A 1 124 ? 4.077 -15.707 1.569 1.00 75.69 124 GLU A O 1
ATOM 950 N N . SER A 1 125 ? 3.718 -15.015 -0.540 1.00 77.62 125 SER A N 1
ATOM 951 C CA . SER A 1 125 ? 3.761 -13.585 -0.233 1.00 77.62 125 SER A CA 1
ATOM 952 C C . SER A 1 125 ? 2.523 -13.150 0.554 1.00 77.62 125 SER A C 1
ATOM 954 O O . SER A 1 125 ? 2.675 -12.551 1.617 1.00 77.62 125 SER A O 1
ATOM 956 N N . CYS A 1 126 ? 1.317 -13.480 0.081 1.00 73.31 126 CYS A N 1
ATOM 957 C CA . CYS A 1 126 ? 0.043 -13.053 0.671 1.00 73.31 126 CYS A CA 1
ATOM 958 C C . CYS A 1 126 ? -0.166 -13.617 2.083 1.00 73.31 126 CYS A C 1
ATOM 960 O O . CYS A 1 126 ? -0.316 -12.843 3.028 1.00 73.31 126 CYS A O 1
ATOM 962 N N . ASP A 1 127 ? -0.071 -14.937 2.253 1.00 75.00 127 ASP A N 1
ATOM 963 C CA . ASP A 1 127 ? -0.189 -15.640 3.538 1.00 75.00 127 ASP A CA 1
ATOM 964 C C . ASP A 1 127 ? 0.751 -15.079 4.595 1.00 75.00 127 ASP A C 1
ATOM 966 O O . ASP A 1 127 ? 0.442 -15.065 5.785 1.00 75.00 127 ASP A O 1
ATOM 970 N N . GLY A 1 128 ? 1.932 -14.648 4.167 1.00 72.38 128 GLY A N 1
ATOM 971 C CA . GLY A 1 128 ? 2.874 -13.972 5.025 1.00 72.38 128 GLY A CA 1
ATOM 972 C C . GLY A 1 128 ? 2.479 -12.516 5.305 1.00 72.38 128 GLY A C 1
ATOM 973 O O . GLY A 1 128 ? 2.413 -12.126 6.468 1.00 72.38 128 GLY A O 1
ATOM 974 N N . ILE A 1 129 ? 2.267 -11.699 4.262 1.00 73.00 129 ILE A N 1
ATOM 975 C CA . ILE A 1 129 ? 1.887 -10.272 4.352 1.00 73.00 129 ILE A CA 1
ATOM 976 C C . ILE A 1 129 ? 0.806 -10.095 5.404 1.00 73.00 129 ILE A C 1
ATOM 978 O O . ILE A 1 129 ? 0.964 -9.289 6.322 1.00 73.00 129 ILE A O 1
ATOM 982 N N . VAL A 1 130 ? -0.234 -10.922 5.285 1.00 70.75 130 VAL A N 1
ATOM 983 C CA . VAL A 1 130 ? -1.347 -11.015 6.218 1.00 70.75 130 VAL A CA 1
ATOM 984 C C . VAL A 1 130 ? -0.826 -11.097 7.631 1.00 70.75 130 VAL A C 1
ATOM 986 O O . VAL A 1 130 ? -0.946 -10.135 8.386 1.00 70.75 130 VAL A O 1
ATOM 989 N N . LYS A 1 131 ? -0.126 -12.191 7.929 1.00 69.00 131 LYS A N 1
ATOM 990 C CA . LYS A 1 131 ? 0.437 -12.486 9.234 1.00 69.00 131 LYS A CA 1
ATOM 991 C C . LYS A 1 131 ? 1.211 -11.291 9.835 1.00 69.00 131 LYS A C 1
ATOM 993 O O . LYS A 1 131 ? 1.007 -11.011 11.007 1.00 69.00 131 LYS A O 1
ATOM 998 N N . VAL A 1 132 ? 2.068 -10.527 9.138 1.00 67.38 132 VAL A N 1
ATOM 999 C CA . VAL A 1 132 ? 2.804 -9.426 9.835 1.00 67.38 132 VAL A CA 1
ATOM 1000 C C . VAL A 1 132 ? 1.932 -8.235 10.209 1.00 67.38 132 VAL A C 1
ATOM 1002 O O . VAL A 1 132 ? 2.195 -7.626 11.243 1.00 67.38 132 VAL A O 1
ATOM 1005 N N . ILE A 1 133 ? 0.910 -7.896 9.415 1.00 68.12 133 ILE A N 1
ATOM 1006 C CA . ILE A 1 133 ? -0.055 -6.878 9.855 1.00 68.12 133 ILE A CA 1
ATOM 1007 C C . ILE A 1 133 ? -0.819 -7.416 11.059 1.00 68.12 133 ILE A C 1
ATOM 1009 O O . ILE A 1 133 ? -1.017 -6.718 12.047 1.00 68.12 133 ILE A O 1
ATOM 1013 N N . ASP A 1 134 ? -1.149 -8.695 11.003 1.00 67.56 134 ASP A N 1
ATOM 1014 C CA . ASP A 1 134 ? -1.870 -9.429 12.024 1.00 67.56 134 ASP A CA 1
ATOM 1015 C C . ASP A 1 134 ? -1.060 -9.425 13.351 1.00 67.56 134 ASP A C 1
ATOM 1017 O O . ASP A 1 134 ? -1.611 -9.174 14.416 1.00 67.56 134 ASP A O 1
ATOM 1021 N N . ALA A 1 135 ? 0.277 -9.510 13.289 1.00 68.50 135 ALA A N 1
ATOM 1022 C CA . ALA A 1 135 ? 1.210 -9.361 14.421 1.00 68.50 135 ALA A CA 1
ATOM 1023 C C . ALA A 1 135 ? 1.354 -7.943 15.001 1.00 68.50 135 ALA A C 1
ATOM 1025 O O . ALA A 1 135 ? 1.980 -7.758 16.053 1.00 68.50 135 ALA A O 1
ATOM 1026 N N . ALA A 1 136 ? 0.915 -6.915 14.274 1.00 68.44 136 ALA A N 1
ATOM 1027 C CA . ALA A 1 136 ? 1.430 -5.574 14.489 1.00 68.44 136 ALA A CA 1
ATOM 1028 C C . ALA A 1 136 ? 0.800 -4.886 15.708 1.00 68.44 136 ALA A C 1
ATOM 1030 O O . ALA A 1 136 ? -0.389 -4.580 15.730 1.00 68.44 136 ALA A O 1
ATOM 1031 N N . THR A 1 137 ? 1.628 -4.532 16.695 1.00 74.25 137 THR A N 1
ATOM 1032 C CA . THR A 1 137 ? 1.255 -3.612 17.786 1.00 74.25 137 THR A CA 1
ATOM 1033 C C . THR A 1 137 ? 2.132 -2.364 17.756 1.00 74.25 137 THR A C 1
ATOM 1035 O O . THR A 1 137 ? 3.275 -2.418 17.295 1.00 74.25 137 THR A O 1
ATOM 1038 N N . LYS A 1 138 ? 1.640 -1.230 18.269 1.00 72.69 138 LYS A N 1
ATOM 1039 C CA . LYS A 1 138 ? 2.344 0.062 18.201 1.00 72.69 138 LYS A CA 1
ATOM 1040 C C . LYS A 1 138 ? 3.771 0.011 18.762 1.00 72.69 138 LYS A C 1
ATOM 1042 O O . LYS A 1 138 ? 4.686 0.538 18.137 1.00 72.69 138 LYS A O 1
ATOM 1047 N N . GLY A 1 139 ? 3.977 -0.672 19.892 1.00 58.72 139 GLY A N 1
ATOM 1048 C CA . GLY A 1 139 ? 5.302 -0.838 20.504 1.00 58.72 139 GLY A CA 1
ATOM 1049 C C . GLY A 1 139 ? 6.216 -1.834 19.777 1.00 58.72 139 GLY A C 1
ATOM 1050 O O . GLY A 1 139 ? 7.434 -1.656 19.762 1.00 58.72 139 GLY A O 1
ATOM 1051 N N . SER A 1 140 ? 5.655 -2.868 19.141 1.00 66.75 140 SER A N 1
ATOM 1052 C CA . SER A 1 140 ? 6.437 -3.859 18.391 1.00 66.75 140 SER A CA 1
ATOM 1053 C C . SER A 1 140 ? 6.732 -3.372 16.970 1.00 66.75 140 SER A C 1
ATOM 1055 O O . SER A 1 140 ? 7.885 -3.085 16.639 1.00 66.75 140 SER A O 1
ATOM 1057 N N . HIS A 1 141 ? 5.688 -3.215 16.160 1.00 59.06 141 HIS A N 1
ATOM 1058 C CA . HIS A 1 141 ? 5.747 -3.010 14.717 1.00 59.06 141 HIS A CA 1
ATOM 1059 C C . HIS A 1 141 ? 5.555 -1.551 14.277 1.00 59.06 141 HIS A C 1
ATOM 1061 O O . HIS A 1 141 ? 6.024 -1.183 13.197 1.00 59.06 141 HIS A O 1
ATOM 1067 N N . GLY A 1 142 ? 4.916 -0.713 15.097 1.00 54.62 142 GLY A N 1
ATOM 1068 C CA . GLY A 1 142 ? 4.649 0.687 14.763 1.00 54.62 142 GLY A CA 1
ATOM 1069 C C . GLY A 1 142 ? 5.905 1.468 14.352 1.00 54.62 142 GLY A C 1
ATOM 1070 O O . GLY A 1 142 ? 6.955 1.375 14.988 1.00 54.62 142 GLY A O 1
ATOM 1071 N N . GLY A 1 143 ? 5.803 2.231 13.262 1.00 44.94 143 GLY A N 1
ATOM 1072 C CA . GLY A 1 143 ? 6.852 3.134 12.783 1.00 44.94 143 GLY A CA 1
ATOM 1073 C C . GLY A 1 143 ? 8.057 2.446 12.133 1.00 44.94 143 GLY A C 1
ATOM 1074 O O . GLY A 1 143 ? 9.090 3.089 11.953 1.00 44.94 143 GLY A O 1
ATOM 1075 N N . ARG A 1 144 ? 7.964 1.152 11.788 1.00 49.88 144 ARG A N 1
ATOM 1076 C CA . ARG A 1 144 ? 9.055 0.395 11.139 1.00 49.88 144 ARG A CA 1
ATOM 1077 C C . ARG A 1 144 ? 8.613 -0.252 9.813 1.00 49.88 144 ARG A C 1
ATOM 1079 O O . ARG A 1 144 ? 7.567 0.083 9.260 1.00 49.88 144 ARG A O 1
ATOM 1086 N N . PHE A 1 145 ? 9.455 -1.132 9.269 1.00 35.97 145 PHE A N 1
ATOM 1087 C CA . PHE A 1 145 ? 9.301 -1.770 7.957 1.00 35.97 145 PHE A CA 1
ATOM 1088 C C . PHE A 1 145 ? 9.423 -3.294 8.111 1.00 35.97 145 PHE A C 1
ATOM 1090 O O . PHE A 1 145 ? 10.461 -3.758 8.584 1.00 35.97 145 PHE A O 1
ATOM 1097 N N . TRP A 1 146 ? 8.409 -4.063 7.702 1.00 49.88 146 TRP A N 1
ATOM 1098 C CA . TRP A 1 146 ? 8.256 -5.480 8.084 1.00 49.88 146 TRP A CA 1
ATOM 1099 C C . TRP A 1 146 ? 8.012 -6.449 6.922 1.00 49.88 146 TRP A C 1
ATOM 1101 O O . TRP A 1 146 ? 7.770 -6.034 5.784 1.00 49.88 146 TRP A O 1
ATOM 1111 N N . ASP A 1 147 ? 8.098 -7.748 7.241 1.00 46.88 147 ASP A N 1
ATOM 1112 C CA . ASP A 1 147 ? 7.796 -8.866 6.347 1.00 46.88 147 ASP A CA 1
ATOM 1113 C C . ASP A 1 147 ? 6.442 -9.554 6.646 1.00 46.88 147 ASP A C 1
ATOM 1115 O O . ASP A 1 147 ? 5.451 -9.072 6.104 1.00 46.88 147 ASP A O 1
ATOM 1119 N N . ASN A 1 148 ? 6.367 -10.698 7.365 1.00 43.78 148 ASN A N 1
ATOM 1120 C CA . ASN A 1 148 ? 5.323 -11.698 7.060 1.00 43.78 148 ASN A CA 1
ATOM 1121 C C . ASN A 1 148 ? 4.842 -12.760 8.162 1.00 43.78 148 ASN A C 1
ATOM 1123 O O . ASN A 1 148 ? 4.844 -13.945 7.831 1.00 43.78 148 ASN A O 1
ATOM 1127 N N . LYS A 1 149 ? 4.464 -12.441 9.455 1.00 47.41 149 LYS A N 1
ATOM 1128 C CA . LYS A 1 149 ? 4.510 -13.424 10.632 1.00 47.41 149 LYS A CA 1
ATOM 1129 C C . LYS A 1 149 ? 3.404 -13.745 11.752 1.00 47.41 149 LYS A C 1
ATOM 1131 O O . LYS A 1 149 ? 3.428 -14.908 12.138 1.00 47.41 149 LYS A O 1
ATOM 1136 N N . GLY A 1 150 ? 2.426 -12.927 12.230 1.00 49.56 150 GLY A N 1
ATOM 1137 C CA . GLY A 1 150 ? 1.127 -13.338 12.932 1.00 49.56 150 GLY A CA 1
ATOM 1138 C C . GLY A 1 150 ? 0.754 -12.711 14.332 1.00 49.56 150 GLY A C 1
ATOM 1139 O O . GLY A 1 150 ? 1.692 -12.465 15.084 1.00 49.56 150 GLY A O 1
ATOM 1140 N N . ASN A 1 151 ? -0.500 -12.442 14.826 1.00 44.28 151 ASN A N 1
ATOM 1141 C CA . ASN A 1 151 ? -1.917 -12.602 14.349 1.00 44.28 151 ASN A CA 1
ATOM 1142 C C . ASN A 1 151 ? -3.059 -11.684 15.007 1.00 44.28 151 ASN A C 1
ATOM 1144 O O . ASN A 1 151 ? -2.921 -11.266 16.156 1.00 44.28 151 ASN A O 1
ATOM 1148 N N . ASN A 1 152 ? -4.224 -11.526 14.313 1.00 38.25 152 ASN A N 1
ATOM 1149 C CA . ASN A 1 152 ? -5.563 -10.830 14.451 1.00 38.25 152 ASN A CA 1
ATOM 1150 C C . ASN A 1 152 ? -5.824 -9.323 14.029 1.00 38.25 152 ASN A C 1
ATOM 1152 O O . ASN A 1 152 ? -5.123 -8.394 14.453 1.00 38.25 152 ASN A O 1
ATOM 1156 N N . MET A 1 153 ? -6.909 -9.039 13.252 1.00 51.81 153 MET A N 1
ATOM 1157 C CA . MET A 1 153 ? -7.124 -7.795 12.448 1.00 51.81 153 MET A CA 1
ATOM 1158 C C . MET A 1 153 ? -8.545 -7.338 12.003 1.00 51.81 153 MET A C 1
ATOM 1160 O O . MET A 1 153 ? -9.467 -8.127 11.804 1.00 51.81 153 MET A O 1
ATOM 1164 N N . VAL A 1 154 ? -8.619 -6.040 11.642 1.00 52.31 154 VAL A N 1
ATOM 1165 C CA . VAL A 1 154 ? -9.489 -5.419 10.605 1.00 52.31 154 VAL A CA 1
ATOM 1166 C C . VAL A 1 154 ? -8.583 -4.807 9.516 1.00 52.31 154 VAL A C 1
ATOM 1168 O O . VAL A 1 154 ? -7.488 -4.349 9.846 1.00 52.31 154 VAL A O 1
ATOM 1171 N N . VAL A 1 155 ? -8.991 -4.795 8.236 1.00 60.28 155 VAL A N 1
ATOM 1172 C CA . VAL A 1 155 ? -8.129 -4.349 7.115 1.00 60.28 155 VAL A CA 1
ATOM 1173 C C . VAL A 1 155 ? -8.876 -3.649 5.977 1.00 60.28 155 VAL A C 1
ATOM 1175 O O . VAL A 1 155 ? -9.993 -4.029 5.630 1.00 60.28 155 VAL A O 1
ATOM 1178 N N . LEU A 1 156 ? -8.224 -2.667 5.345 1.00 69.50 156 LEU A N 1
ATOM 1179 C CA . LEU A 1 156 ? -8.649 -2.063 4.079 1.00 69.50 156 LEU A CA 1
ATOM 1180 C C . LEU A 1 156 ? -7.603 -2.325 2.990 1.00 69.50 156 LEU A C 1
ATOM 1182 O O . LEU A 1 156 ? -6.407 -2.151 3.220 1.00 69.50 156 LEU A O 1
ATOM 1186 N N . ILE A 1 157 ? -8.056 -2.748 1.809 1.00 68.19 157 ILE A N 1
ATOM 1187 C CA . ILE A 1 157 ? -7.212 -3.191 0.693 1.00 68.19 157 ILE A CA 1
ATOM 1188 C C . ILE A 1 157 ? -7.652 -2.459 -0.579 1.00 68.19 157 ILE A C 1
ATOM 1190 O O . ILE A 1 157 ? -8.714 -2.740 -1.137 1.00 68.19 157 ILE A O 1
ATOM 1194 N N . SER A 1 158 ? -6.832 -1.513 -1.041 1.00 73.50 158 SER A N 1
ATOM 1195 C CA . SER A 1 158 ? -7.038 -0.798 -2.304 1.00 73.50 158 SER A CA 1
ATOM 1196 C C . SER A 1 158 ? -6.425 -1.553 -3.492 1.00 73.50 158 SER A C 1
ATOM 1198 O O . SER A 1 158 ? -5.359 -2.159 -3.383 1.00 73.50 158 SER A O 1
ATOM 1200 N N . GLY A 1 159 ? -7.125 -1.550 -4.630 1.00 71.38 159 GLY A N 1
ATOM 1201 C CA . GLY A 1 159 ? -6.849 -2.448 -5.759 1.00 71.38 159 GLY A CA 1
ATOM 1202 C C . GLY A 1 159 ? -7.231 -3.909 -5.483 1.00 71.38 159 GLY A C 1
ATOM 1203 O O . GLY A 1 159 ? -6.706 -4.814 -6.128 1.00 71.38 159 GLY A O 1
ATOM 1204 N N . GLY A 1 160 ? -8.095 -4.152 -4.490 1.00 75.00 160 GLY A N 1
ATOM 1205 C CA . GLY A 1 160 ? -8.424 -5.491 -3.992 1.00 75.00 160 GLY A CA 1
ATOM 1206 C C . GLY A 1 160 ? -9.315 -6.334 -4.914 1.00 75.00 160 GLY A C 1
ATOM 1207 O O . GLY A 1 160 ? -9.492 -7.522 -4.662 1.00 75.00 160 GLY A O 1
ATOM 1208 N N . GLY A 1 161 ? -9.874 -5.756 -5.982 1.00 73.50 161 GLY A N 1
ATOM 1209 C CA . GLY A 1 161 ? -10.779 -6.456 -6.893 1.00 73.50 161 GLY A CA 1
ATOM 1210 C C . GLY A 1 161 ? -10.080 -7.260 -7.992 1.00 73.50 161 GLY A C 1
ATOM 1211 O O . GLY A 1 161 ? -10.757 -7.984 -8.719 1.00 73.50 161 GLY A O 1
ATOM 1212 N N . ARG A 1 162 ? -8.757 -7.113 -8.194 1.00 73.75 162 ARG A N 1
ATOM 1213 C CA . ARG A 1 162 ? -8.047 -7.693 -9.356 1.00 73.75 162 ARG A CA 1
ATOM 1214 C C . ARG A 1 162 ? -6.626 -8.174 -9.040 1.00 73.75 162 ARG A C 1
ATOM 1216 O O . ARG A 1 162 ? -5.885 -7.545 -8.289 1.00 73.75 162 ARG A O 1
ATOM 1223 N N . GLY A 1 163 ? -6.210 -9.263 -9.694 1.00 72.38 163 GLY A N 1
ATOM 1224 C CA . GLY A 1 163 ? -4.843 -9.798 -9.608 1.00 72.38 163 GLY A CA 1
ATOM 1225 C C . GLY A 1 163 ? -4.423 -10.105 -8.167 1.00 72.38 163 GLY A C 1
ATOM 1226 O O . GLY A 1 163 ? -5.207 -10.669 -7.413 1.00 72.38 163 GLY A O 1
ATOM 1227 N N . MET A 1 164 ? -3.216 -9.677 -7.765 1.00 62.66 164 MET A N 1
ATOM 1228 C CA . MET A 1 164 ? -2.730 -9.825 -6.379 1.00 62.66 164 MET A CA 1
ATOM 1229 C C . MET A 1 164 ? -3.708 -9.314 -5.318 1.00 62.66 164 MET A C 1
ATOM 1231 O O . MET A 1 164 ? -3.714 -9.854 -4.218 1.00 62.66 164 MET A O 1
ATOM 1235 N N . GLY A 1 165 ? -4.499 -8.276 -5.613 1.00 64.50 165 GLY A N 1
ATOM 1236 C CA . GLY A 1 165 ? -5.453 -7.731 -4.651 1.00 64.50 165 GLY A CA 1
ATOM 1237 C C . GLY A 1 165 ? -6.436 -8.789 -4.153 1.00 64.50 165 GLY A C 1
ATOM 1238 O O . GLY A 1 165 ? -6.725 -8.830 -2.962 1.00 64.50 165 GLY A O 1
ATOM 1239 N N . ILE A 1 166 ? -6.845 -9.699 -5.042 1.00 74.44 166 ILE A N 1
ATOM 1240 C CA . ILE A 1 166 ? -7.738 -10.813 -4.724 1.00 74.44 166 ILE A CA 1
ATOM 1241 C C . ILE A 1 166 ? -7.044 -11.804 -3.779 1.00 74.44 166 ILE A C 1
ATOM 1243 O O . ILE A 1 166 ? -7.575 -12.080 -2.709 1.00 74.44 166 ILE A O 1
ATOM 1247 N N . ASN A 1 167 ? -5.842 -12.287 -4.119 1.00 64.06 167 ASN A N 1
ATOM 1248 C CA . ASN A 1 167 ? -5.108 -13.251 -3.285 1.00 64.06 167 ASN A CA 1
ATOM 1249 C C . ASN A 1 167 ? -4.786 -12.667 -1.896 1.00 64.06 167 ASN A C 1
ATOM 1251 O O . ASN A 1 167 ? -4.892 -13.365 -0.893 1.00 64.06 167 ASN A O 1
ATOM 1255 N N . ILE A 1 168 ? -4.457 -11.371 -1.816 1.00 58.72 168 ILE A N 1
ATOM 1256 C CA . ILE A 1 168 ? -4.244 -10.670 -0.541 1.00 58.72 168 ILE A CA 1
ATOM 1257 C C . ILE A 1 168 ? -5.541 -10.663 0.284 1.00 58.72 168 ILE A C 1
ATOM 1259 O O . ILE A 1 168 ? -5.515 -11.035 1.457 1.00 58.72 168 ILE A O 1
ATOM 1263 N N . VAL A 1 169 ? -6.676 -10.285 -0.319 1.00 70.31 169 VAL A N 1
ATOM 1264 C CA . VAL A 1 169 ? -8.003 -10.323 0.323 1.00 70.31 169 VAL A CA 1
ATOM 1265 C C . VAL A 1 169 ? -8.354 -11.739 0.812 1.00 70.31 169 VAL A C 1
ATOM 1267 O O . VAL A 1 169 ? -8.839 -11.889 1.933 1.00 70.31 169 VAL A O 1
ATOM 1270 N N . GLU A 1 170 ? -8.093 -12.775 0.012 1.00 71.56 170 GLU A N 1
ATOM 1271 C CA . GLU A 1 170 ? -8.356 -14.171 0.381 1.00 71.56 170 GLU A CA 1
ATOM 1272 C C . GLU A 1 170 ? -7.492 -14.639 1.551 1.00 71.56 170 GLU A C 1
ATOM 1274 O O . GLU A 1 170 ? -8.042 -15.144 2.528 1.00 71.56 170 GLU A O 1
ATOM 1279 N N . SER A 1 171 ? -6.175 -14.410 1.530 1.00 60.41 171 SER A N 1
ATOM 1280 C CA . SER A 1 171 ? -5.316 -14.787 2.658 1.00 60.41 171 SER A CA 1
ATOM 1281 C C . SER A 1 171 ? -5.721 -14.056 3.957 1.00 60.41 171 SER A C 1
ATOM 1283 O O . SER A 1 171 ? -5.616 -14.649 5.031 1.00 60.41 171 SER A O 1
ATOM 1285 N N . PHE A 1 172 ? -6.252 -12.819 3.906 1.00 60.53 172 PHE A N 1
ATOM 1286 C CA . PHE A 1 172 ? -6.828 -12.153 5.096 1.00 60.53 172 PHE A CA 1
ATOM 1287 C C . PHE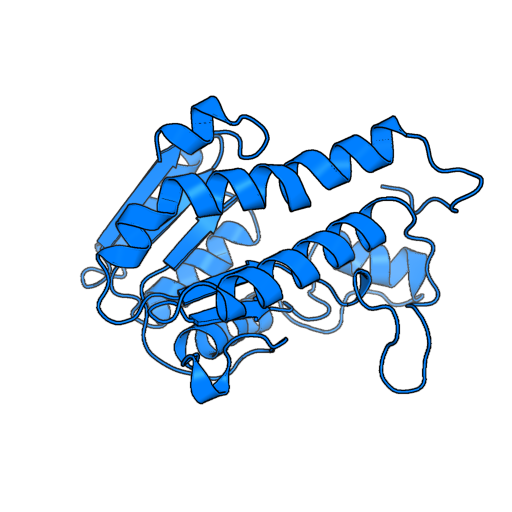 A 1 172 ? -8.090 -12.844 5.620 1.00 60.53 172 PHE A C 1
ATOM 1289 O O . PHE A 1 172 ? -8.280 -12.935 6.834 1.00 60.53 172 PHE A O 1
ATOM 1296 N N . ALA A 1 173 ? -8.948 -13.336 4.728 1.00 66.56 173 ALA A N 1
ATOM 1297 C CA . ALA A 1 173 ? -10.159 -14.051 5.111 1.00 66.56 173 ALA A CA 1
ATOM 1298 C C . ALA A 1 173 ? -9.832 -15.452 5.669 1.00 66.56 173 ALA A C 1
ATOM 1300 O O . ALA A 1 173 ? -10.399 -15.867 6.681 1.00 66.56 173 ALA A O 1
ATOM 1301 N N . VAL A 1 174 ? -8.849 -16.146 5.081 1.00 60.53 174 VAL A N 1
ATOM 1302 C CA . VAL A 1 174 ? -8.295 -17.420 5.581 1.00 60.53 174 VAL A CA 1
ATOM 1303 C C . VAL A 1 174 ? -7.656 -17.256 6.965 1.00 60.53 174 VAL A C 1
ATOM 1305 O O . VAL A 1 174 ? -7.834 -18.121 7.820 1.00 60.53 174 VAL A O 1
ATOM 1308 N N . ALA A 1 175 ? -6.968 -16.141 7.226 1.00 55.06 175 ALA A N 1
ATOM 1309 C CA . ALA A 1 175 ? -6.413 -15.827 8.546 1.00 55.06 175 ALA A CA 1
ATOM 1310 C C . ALA A 1 175 ? -7.458 -15.371 9.586 1.00 55.06 175 ALA A C 1
ATOM 1312 O O . ALA A 1 175 ? -7.112 -15.196 10.753 1.00 55.06 175 ALA A O 1
ATOM 1313 N N . GLY A 1 176 ? -8.727 -15.202 9.196 1.00 50.94 176 GLY A N 1
ATOM 1314 C CA . GLY A 1 176 ? -9.817 -14.873 10.115 1.00 50.94 176 GLY A CA 1
ATOM 1315 C C . GLY A 1 176 ? -9.955 -13.387 10.455 1.00 50.94 176 GLY A C 1
ATOM 1316 O O . GLY A 1 176 ? -10.453 -13.067 11.533 1.00 50.94 176 GLY A O 1
ATOM 1317 N N . ALA A 1 177 ? -9.550 -12.474 9.562 1.00 58.72 177 ALA A N 1
ATOM 1318 C CA . ALA A 1 177 ? -9.774 -11.038 9.749 1.00 58.72 177 ALA A CA 1
ATOM 1319 C C . ALA A 1 177 ? -11.266 -10.731 10.008 1.00 58.72 177 ALA A C 1
ATOM 1321 O O . ALA A 1 177 ? -12.143 -11.199 9.278 1.00 58.72 177 ALA A O 1
ATOM 1322 N N . ALA A 1 178 ? -11.571 -9.920 11.024 1.00 55.62 178 ALA A N 1
ATOM 1323 C CA . ALA A 1 178 ? -12.947 -9.669 11.466 1.00 55.62 178 ALA A CA 1
ATOM 1324 C C . ALA A 1 178 ? -13.755 -8.824 10.462 1.00 55.62 178 ALA A C 1
ATOM 1326 O O . ALA A 1 178 ? -14.958 -9.024 10.280 1.00 55.62 178 ALA A O 1
ATOM 1327 N N . HIS A 1 179 ? -13.097 -7.880 9.781 1.00 68.88 179 HIS A N 1
ATOM 1328 C CA . HIS A 1 179 ? -13.699 -7.061 8.725 1.00 68.88 179 HIS A CA 1
ATOM 1329 C C . HIS A 1 179 ? -12.648 -6.722 7.661 1.00 68.88 179 HIS A C 1
ATOM 1331 O O . HIS A 1 179 ? -11.596 -6.165 7.975 1.00 68.88 179 HIS A O 1
ATOM 1337 N N . ILE A 1 180 ? -12.949 -7.059 6.406 1.00 68.44 180 ILE A N 1
ATOM 1338 C CA . ILE A 1 180 ? -12.194 -6.662 5.215 1.00 68.44 180 ILE A CA 1
ATOM 1339 C C . ILE A 1 180 ? -12.988 -5.599 4.444 1.00 68.44 180 ILE A C 1
ATOM 1341 O O . ILE A 1 180 ? -14.173 -5.778 4.146 1.00 68.44 180 ILE A O 1
ATOM 1345 N N . ILE A 1 181 ? -12.323 -4.500 4.096 1.00 80.62 181 ILE A N 1
ATOM 1346 C CA . ILE A 1 181 ? -12.842 -3.439 3.232 1.00 80.62 181 ILE A CA 1
ATOM 1347 C C . ILE A 1 181 ? -12.060 -3.473 1.915 1.00 80.62 181 ILE A C 1
ATOM 1349 O O . ILE A 1 181 ? -10.858 -3.224 1.888 1.00 80.62 181 ILE A O 1
ATOM 1353 N N . ILE A 1 182 ? -12.739 -3.797 0.819 1.00 82.06 182 ILE A N 1
ATOM 1354 C CA . ILE A 1 182 ? -12.149 -3.922 -0.515 1.00 82.06 182 ILE A CA 1
ATOM 1355 C C . ILE A 1 182 ? -12.461 -2.644 -1.294 1.00 82.06 182 ILE A C 1
ATOM 1357 O O . ILE A 1 182 ? -13.634 -2.334 -1.502 1.00 82.06 182 ILE A O 1
ATOM 1361 N N . LEU A 1 183 ? -11.435 -1.913 -1.732 1.00 83.00 183 LEU A N 1
ATOM 1362 C CA . LEU A 1 183 ? -11.586 -0.724 -2.573 1.00 83.00 183 LEU A CA 1
ATOM 1363 C C . LEU A 1 183 ? -10.996 -0.980 -3.963 1.00 83.00 183 LEU A C 1
ATOM 1365 O O . LEU A 1 183 ? -9.839 -1.377 -4.092 1.00 83.00 183 LEU A O 1
ATOM 1369 N N . ASP A 1 184 ? -11.781 -0.743 -5.009 1.00 81.75 184 ASP A N 1
ATOM 1370 C CA . ASP A 1 184 ? -11.357 -0.839 -6.412 1.00 81.75 184 ASP A CA 1
ATOM 1371 C C . ASP A 1 184 ? -12.218 0.100 -7.277 1.00 81.75 184 ASP A C 1
ATOM 1373 O O . ASP A 1 184 ? -13.194 0.680 -6.811 1.00 81.75 184 ASP A O 1
ATOM 1377 N N . ARG A 1 185 ? -11.892 0.247 -8.559 1.00 85.81 185 ARG A N 1
ATOM 1378 C CA . ARG A 1 185 ? -12.594 1.144 -9.494 1.00 85.81 185 ARG A CA 1
ATOM 1379 C C . ARG A 1 185 ? -13.774 0.484 -10.198 1.00 85.81 185 ARG A C 1
ATOM 1381 O O . ARG A 1 185 ? -14.514 1.146 -10.918 1.00 85.81 185 ARG A O 1
ATOM 1388 N N . SER A 1 186 ? -13.906 -0.835 -10.070 1.00 87.50 186 SER A N 1
ATOM 1389 C CA . SER A 1 186 ? -14.867 -1.634 -10.825 1.00 87.50 186 SER A CA 1
ATOM 1390 C C . SER A 1 186 ? -15.784 -2.411 -9.886 1.00 87.50 186 SER A C 1
ATOM 1392 O O . SER A 1 186 ? -15.392 -3.424 -9.304 1.00 87.50 186 SER A O 1
ATOM 1394 N N . THR A 1 187 ? -17.026 -1.933 -9.793 1.00 87.56 187 THR A N 1
ATOM 1395 C CA . THR A 1 187 ? -18.125 -2.519 -9.009 1.00 87.56 187 THR A CA 1
ATOM 1396 C C . THR A 1 187 ? -18.351 -3.999 -9.303 1.00 87.56 187 THR A C 1
ATOM 1398 O O . THR A 1 187 ? -18.522 -4.763 -8.363 1.00 87.56 187 THR A O 1
ATOM 1401 N N . ALA A 1 188 ? -18.285 -4.417 -10.572 1.00 87.50 188 ALA A N 1
ATOM 1402 C CA . ALA A 1 188 ? -18.405 -5.823 -10.963 1.00 87.50 188 ALA A CA 1
ATOM 1403 C C . ALA A 1 188 ? -17.365 -6.701 -10.246 1.00 87.50 188 ALA A C 1
ATOM 1405 O O . ALA A 1 188 ? -17.732 -7.563 -9.456 1.00 87.50 188 ALA A O 1
ATOM 1406 N N . THR A 1 189 ? -16.071 -6.389 -10.396 1.00 87.44 189 THR A N 1
ATOM 1407 C CA . THR A 1 189 ? -15.003 -7.174 -9.751 1.00 87.44 189 THR A CA 1
ATOM 1408 C C . THR A 1 189 ? -14.985 -7.058 -8.224 1.00 87.44 189 THR A C 1
ATOM 1410 O O . THR A 1 189 ? -14.454 -7.936 -7.552 1.00 87.44 189 THR A O 1
ATOM 1413 N N . LEU A 1 190 ? -15.589 -6.012 -7.650 1.00 86.25 190 LEU A N 1
ATOM 1414 C CA . LEU A 1 190 ? -15.832 -5.931 -6.206 1.00 86.25 190 LEU A CA 1
ATOM 1415 C C . LEU A 1 190 ? -16.939 -6.897 -5.757 1.00 86.25 190 LEU A C 1
ATOM 1417 O O . LEU A 1 190 ? -16.770 -7.566 -4.737 1.00 86.25 190 LEU A O 1
ATOM 1421 N N . SER A 1 191 ? -18.037 -7.002 -6.514 1.00 89.94 191 SER A N 1
ATOM 1422 C CA . SER A 1 191 ? -19.095 -7.989 -6.267 1.00 89.94 191 SER A CA 1
ATOM 1423 C C . SER A 1 191 ? -18.574 -9.416 -6.419 1.00 89.94 191 SER A C 1
ATOM 1425 O O . SER A 1 191 ? -18.706 -10.184 -5.472 1.00 89.94 191 SER A O 1
ATOM 1427 N N . ASP A 1 192 ? -17.905 -9.743 -7.532 1.00 90.44 192 ASP A N 1
ATOM 1428 C CA . ASP A 1 192 ? -17.372 -11.088 -7.821 1.00 90.44 192 ASP A CA 1
ATOM 1429 C C . ASP A 1 192 ? -16.511 -11.626 -6.659 1.00 90.44 192 ASP A C 1
ATOM 1431 O O . ASP A 1 192 ? -16.633 -12.773 -6.223 1.00 90.44 192 ASP A O 1
ATOM 1435 N N . VAL A 1 193 ? -15.635 -10.769 -6.124 1.00 87.56 193 VAL A N 1
ATOM 1436 C CA . VAL A 1 193 ? -14.744 -11.103 -5.008 1.00 87.56 193 VAL A CA 1
ATOM 1437 C C . VAL A 1 193 ? -15.530 -11.228 -3.697 1.00 87.56 193 VAL A C 1
ATOM 1439 O O . VAL A 1 193 ? -15.348 -12.200 -2.964 1.00 87.56 193 VAL A O 1
ATOM 1442 N N . ALA A 1 194 ? -16.441 -10.298 -3.401 1.00 89.38 194 ALA A N 1
ATOM 1443 C CA . ALA A 1 194 ? -17.195 -10.308 -2.149 1.00 89.38 194 ALA A CA 1
ATOM 1444 C C . ALA A 1 194 ? -18.258 -11.422 -2.067 1.00 89.38 194 ALA A C 1
ATOM 1446 O O . ALA A 1 194 ? -18.491 -11.958 -0.982 1.00 89.38 194 ALA A O 1
ATOM 1447 N N . GLU A 1 195 ? -18.884 -11.797 -3.183 1.00 92.50 195 GLU A N 1
ATOM 1448 C CA . GLU A 1 195 ? -19.817 -12.929 -3.271 1.00 92.50 195 GLU A CA 1
ATOM 1449 C C . GLU A 1 195 ? -19.108 -14.275 -3.100 1.00 92.50 195 GLU A C 1
ATOM 1451 O O . GLU A 1 195 ? -19.675 -15.184 -2.499 1.00 92.50 195 GLU A O 1
ATOM 1456 N N . ARG A 1 196 ? -17.846 -14.387 -3.533 1.00 89.75 196 ARG A N 1
ATOM 1457 C CA . ARG A 1 196 ? -17.019 -15.581 -3.309 1.00 89.75 196 ARG A CA 1
ATOM 1458 C C . ARG A 1 196 ? -16.528 -15.707 -1.861 1.00 89.75 196 ARG A C 1
ATOM 1460 O O . ARG A 1 196 ? -16.491 -16.811 -1.326 1.00 89.75 196 ARG A O 1
ATOM 1467 N N . LEU A 1 197 ? -16.187 -14.591 -1.211 1.00 87.00 197 LEU A N 1
ATOM 1468 C CA . LEU A 1 197 ? -15.640 -14.575 0.156 1.00 87.00 197 LEU A CA 1
ATOM 1469 C C . LEU A 1 197 ? -16.684 -14.808 1.249 1.00 87.00 197 LEU A C 1
ATOM 1471 O O . LEU A 1 197 ? -16.442 -15.597 2.158 1.00 87.00 197 LEU A O 1
ATOM 1475 N N . ARG A 1 198 ? -17.836 -14.126 1.184 1.00 92.88 198 ARG A N 1
ATOM 1476 C CA . ARG A 1 198 ? -18.873 -14.170 2.235 1.00 92.88 198 ARG A CA 1
ATOM 1477 C C . ARG A 1 198 ? -19.335 -15.591 2.622 1.00 92.88 198 ARG A C 1
ATOM 1479 O O . ARG A 1 198 ? -19.440 -15.836 3.821 1.00 92.88 198 ARG A O 1
ATOM 1486 N N . PRO A 1 199 ? -19.598 -16.533 1.689 1.00 90.75 199 PRO A N 1
ATOM 1487 C CA . PRO A 1 199 ? -19.976 -17.901 2.053 1.00 90.75 199 PRO A CA 1
ATOM 1488 C C . PRO A 1 199 ? -18.787 -18.759 2.512 1.00 90.75 199 PRO A C 1
ATOM 1490 O O . PRO A 1 199 ? -18.990 -19.698 3.277 1.00 90.75 199 PRO A O 1
ATOM 1493 N N . ALA A 1 200 ? -17.560 -18.452 2.074 1.00 84.69 200 ALA A N 1
ATOM 1494 C CA . ALA A 1 200 ? -16.353 -19.178 2.476 1.00 84.69 200 ALA A CA 1
ATOM 1495 C C . ALA A 1 200 ? -15.848 -18.765 3.874 1.00 84.69 200 ALA A C 1
ATOM 1497 O O . ALA A 1 200 ? -15.319 -19.595 4.610 1.00 84.69 200 ALA A O 1
ATOM 1498 N N . HIS A 1 201 ? -16.052 -17.500 4.259 1.00 79.19 201 HIS A N 1
ATOM 1499 C CA . HIS A 1 201 ? -15.563 -16.908 5.508 1.00 79.19 201 HIS A CA 1
ATOM 1500 C C . HIS A 1 201 ? -16.696 -16.178 6.257 1.00 79.19 201 HIS A C 1
ATOM 1502 O O . HIS A 1 201 ? -16.666 -14.954 6.386 1.00 79.19 201 HIS A O 1
ATOM 1508 N N . PRO A 1 202 ? -17.717 -16.895 6.771 1.00 83.50 202 PRO A N 1
ATOM 1509 C CA . PRO A 1 202 ? -18.920 -16.282 7.350 1.00 83.50 202 PRO A CA 1
ATOM 1510 C C . PRO A 1 202 ? -18.676 -15.485 8.646 1.00 83.50 202 PRO A C 1
ATOM 1512 O O . PRO A 1 202 ? -19.534 -14.704 9.052 1.00 83.50 202 PRO A O 1
ATOM 1515 N N . SER A 1 203 ? -17.520 -15.654 9.296 1.00 70.06 203 SER A N 1
ATOM 1516 C CA . SER A 1 203 ? -17.065 -14.836 10.431 1.00 70.06 203 SER A CA 1
ATOM 1517 C C . SER A 1 203 ? -16.428 -13.501 10.014 1.00 70.06 203 SER A C 1
ATOM 1519 O O . SER A 1 203 ? -16.248 -12.625 10.858 1.00 70.06 203 SER A O 1
ATOM 1521 N N . THR A 1 204 ? -16.094 -13.331 8.732 1.00 67.38 204 THR A N 1
ATOM 1522 C CA . THR A 1 204 ? -15.441 -12.140 8.179 1.00 67.38 204 THR A CA 1
ATOM 1523 C C . THR A 1 204 ? -16.472 -11.233 7.515 1.00 67.38 204 THR A C 1
ATOM 1525 O O . THR A 1 204 ? -17.066 -11.559 6.486 1.00 67.38 204 THR A O 1
ATOM 1528 N N . LYS A 1 205 ? -16.662 -10.031 8.061 1.00 81.19 205 LYS A N 1
ATOM 1529 C CA . LYS A 1 205 ? -17.460 -8.985 7.410 1.00 81.19 205 LYS A CA 1
ATOM 1530 C C . LYS A 1 205 ? -16.734 -8.505 6.146 1.00 81.19 205 LYS A C 1
ATOM 1532 O O . LYS A 1 205 ? -15.547 -8.199 6.207 1.00 81.19 205 LYS A O 1
ATOM 1537 N N . VAL A 1 206 ? -17.434 -8.387 5.014 1.00 84.88 206 VAL A N 1
ATOM 1538 C CA . VAL A 1 206 ? -16.851 -7.915 3.739 1.00 84.88 206 VAL A CA 1
ATOM 1539 C C . VAL A 1 206 ? -17.612 -6.702 3.204 1.00 84.88 206 VAL A C 1
ATOM 1541 O O . VAL A 1 206 ? -18.763 -6.824 2.767 1.00 84.88 206 VAL A O 1
ATOM 1544 N N . THR A 1 207 ? -16.950 -5.544 3.204 1.00 87.00 207 THR A N 1
ATOM 1545 C CA . THR A 1 207 ? -17.428 -4.283 2.609 1.00 87.00 207 THR A CA 1
ATOM 1546 C C . THR A 1 207 ? -16.701 -4.010 1.295 1.00 87.00 207 THR A C 1
ATOM 1548 O O . THR A 1 207 ? -15.512 -4.283 1.174 1.00 87.00 207 THR A O 1
ATOM 1551 N N . THR A 1 208 ? -17.410 -3.443 0.324 1.00 87.06 208 THR A N 1
ATOM 1552 C CA . THR A 1 208 ? -16.899 -3.094 -1.009 1.00 87.06 208 THR A CA 1
ATOM 1553 C C . THR A 1 208 ? -17.120 -1.611 -1.282 1.00 87.06 208 THR A C 1
ATOM 1555 O O . THR A 1 208 ? -18.249 -1.141 -1.149 1.00 87.06 208 THR A O 1
ATOM 1558 N N . LEU A 1 209 ? -16.074 -0.896 -1.692 1.00 84.38 209 LEU A N 1
ATOM 1559 C CA . LEU A 1 209 ? -16.091 0.541 -1.975 1.00 84.38 209 LEU A CA 1
ATOM 1560 C C . LEU A 1 209 ? -15.592 0.793 -3.401 1.00 84.38 209 LEU A C 1
ATOM 1562 O O . LEU A 1 209 ? -14.536 0.295 -3.787 1.00 84.38 209 LEU A O 1
ATOM 1566 N N . SER A 1 210 ? -16.353 1.555 -4.188 1.00 87.38 210 SER A N 1
ATOM 1567 C CA . SER A 1 210 ? -16.016 1.851 -5.584 1.00 87.38 210 SER A CA 1
ATOM 1568 C C . SER A 1 210 ? -15.446 3.260 -5.720 1.00 87.38 210 SER A C 1
ATOM 1570 O O . SER A 1 210 ? -16.164 4.222 -5.458 1.00 87.38 210 SER A O 1
ATOM 1572 N N . GLY A 1 211 ? -14.202 3.386 -6.183 1.00 81.94 211 GLY A N 1
ATOM 1573 C CA . GLY A 1 211 ? -13.557 4.684 -6.408 1.00 81.94 211 GLY A CA 1
ATOM 1574 C C . GLY A 1 211 ? -12.111 4.580 -6.897 1.00 81.94 211 GLY A C 1
ATOM 1575 O O . GLY A 1 211 ? -11.453 3.556 -6.697 1.00 81.94 211 GLY A O 1
ATOM 1576 N N . ASP A 1 212 ? -11.601 5.631 -7.545 1.00 79.25 212 ASP A N 1
ATOM 1577 C CA . ASP A 1 212 ? -10.178 5.751 -7.886 1.00 79.25 212 ASP A CA 1
ATOM 1578 C C . ASP A 1 212 ? -9.407 6.461 -6.760 1.00 79.25 212 ASP A C 1
ATOM 1580 O O . ASP A 1 212 ? -9.716 7.589 -6.385 1.00 79.25 212 ASP A O 1
ATOM 1584 N N . VAL A 1 213 ? -8.356 5.821 -6.235 1.00 72.94 213 VAL A N 1
ATOM 1585 C CA . VAL A 1 213 ? -7.490 6.413 -5.195 1.00 72.94 213 VAL A CA 1
ATOM 1586 C C . VAL A 1 213 ? -6.724 7.650 -5.675 1.00 72.94 213 VAL A C 1
ATOM 1588 O O . VAL A 1 213 ? -6.184 8.384 -4.854 1.00 72.94 213 VAL A O 1
ATOM 1591 N N . ALA A 1 214 ? -6.669 7.903 -6.986 1.00 74.31 214 ALA A N 1
ATOM 1592 C CA . ALA A 1 214 ? -6.138 9.138 -7.556 1.00 74.31 214 ALA A CA 1
ATOM 1593 C C . ALA A 1 214 ? -7.156 10.303 -7.581 1.00 74.31 214 ALA A C 1
ATOM 1595 O O . ALA A 1 214 ? -6.813 11.381 -8.067 1.00 74.31 214 ALA A O 1
ATOM 1596 N N . VAL A 1 215 ? -8.379 10.114 -7.067 1.00 77.88 215 VAL A N 1
ATOM 1597 C CA . VAL A 1 215 ? -9.447 11.125 -7.026 1.00 77.88 215 VAL A CA 1
ATOM 1598 C C . VAL A 1 215 ? -9.900 11.348 -5.579 1.00 77.88 215 VAL A C 1
ATOM 1600 O O . VAL A 1 215 ? -10.611 10.537 -4.994 1.00 77.88 215 VAL A O 1
ATOM 1603 N N . GLU A 1 216 ? -9.519 12.487 -4.997 1.00 69.56 216 GLU A N 1
ATOM 1604 C CA . GLU A 1 216 ? -9.823 12.854 -3.603 1.00 69.56 216 GLU A CA 1
ATOM 1605 C C . GLU A 1 216 ? -11.316 12.729 -3.247 1.00 69.56 216 GLU A C 1
ATOM 1607 O O . GLU A 1 216 ? -11.666 12.209 -2.191 1.00 69.56 216 GLU A O 1
ATOM 1612 N N . THR A 1 217 ? -12.213 13.126 -4.155 1.00 78.06 217 THR A N 1
ATOM 1613 C CA . THR A 1 217 ? -13.669 13.054 -3.954 1.00 78.06 217 THR A CA 1
ATOM 1614 C C . THR A 1 217 ? -14.258 11.649 -4.088 1.00 78.06 217 THR A C 1
ATOM 1616 O O . THR A 1 217 ? -15.379 11.434 -3.634 1.00 78.06 217 THR A O 1
ATOM 1619 N N . ASP A 1 218 ? -13.552 10.681 -4.675 1.00 74.81 218 ASP A N 1
ATOM 1620 C CA . ASP A 1 218 ? -13.920 9.259 -4.602 1.00 74.81 218 ASP A CA 1
ATOM 1621 C C . ASP A 1 218 ? -13.534 8.694 -3.233 1.00 74.81 218 ASP A C 1
ATOM 1623 O O . ASP A 1 218 ? -14.328 8.012 -2.588 1.00 74.81 218 ASP A O 1
ATOM 1627 N N . VAL A 1 219 ? -12.336 9.041 -2.762 1.00 65.62 219 VAL A N 1
ATOM 1628 C CA . VAL A 1 219 ? -11.783 8.567 -1.491 1.00 65.62 219 VAL A CA 1
ATOM 1629 C C . VAL A 1 219 ? -12.509 9.170 -0.282 1.00 65.62 219 VAL A C 1
ATOM 1631 O O . VAL A 1 219 ? -12.756 8.466 0.689 1.00 65.62 219 VAL A O 1
ATOM 1634 N N . ALA A 1 220 ? -12.949 10.429 -0.353 1.00 63.28 220 ALA A N 1
ATOM 1635 C CA . ALA A 1 220 ? -13.736 11.089 0.697 1.00 63.28 220 ALA A CA 1
ATOM 1636 C C . ALA A 1 220 ? -15.181 10.552 0.858 1.00 63.28 220 ALA A C 1
ATOM 1638 O O . ALA A 1 220 ? -15.948 11.086 1.659 1.00 63.28 220 ALA A O 1
ATOM 1639 N N . ARG A 1 221 ? -15.571 9.521 0.092 1.00 62.16 221 ARG A N 1
ATOM 1640 C CA . ARG A 1 221 ? -16.860 8.805 0.192 1.00 62.16 221 ARG A CA 1
ATOM 1641 C C . ARG A 1 221 ? -16.726 7.379 0.769 1.00 62.16 221 ARG A C 1
ATOM 1643 O O .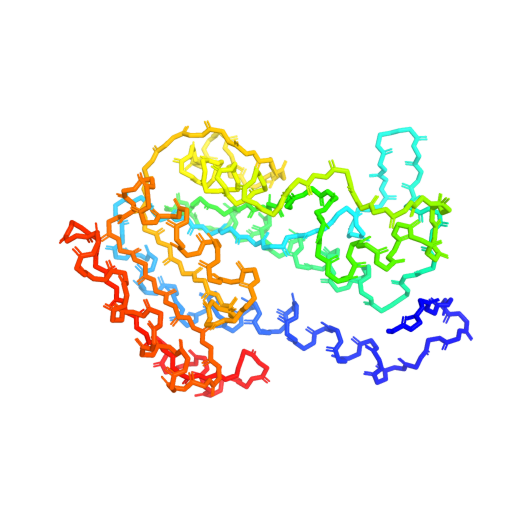 ARG A 1 221 ? -17.708 6.638 0.734 1.00 62.16 221 ARG A O 1
ATOM 1650 N N . ALA A 1 222 ? -15.529 7.001 1.231 1.00 47.75 222 ALA A N 1
ATOM 1651 C CA . ALA A 1 222 ? -15.152 5.661 1.705 1.00 47.75 222 ALA A CA 1
ATOM 1652 C C . ALA A 1 222 ? -15.524 5.376 3.173 1.00 47.75 222 ALA A C 1
ATOM 1654 O O . ALA A 1 222 ? -15.337 6.283 4.013 1.00 47.75 222 ALA A O 1
#

pLDDT: mean 77.11, std 12.79, range [35.97, 94.44]

Sequence (222 aa):
MSYPKVSELKVADLQAHLGPNVFGVVWLYQATLPLLRASDSPKWATMGSNAGKLAIRKLEQIPVYNAAYGPSKAAVHWLTIRINAEEDFLTAFVIHPGFVQTEMGNNAARTALGIEKAALGVDESCDGIVKVIDAATKGSHGGRFWDNKGNNMVVLISGGGRGMGINIVESFAVAGAAHIIILDRSTATLSDVAERLRPAHPSTKVTTLSGDVAVETDVARA